Protein AF-A0A8H5SUL1-F1 (afdb_monomer_lite)

Structure (mmCIF, N/CA/C/O backbone):
data_AF-A0A8H5SUL1-F1
#
_entry.id   AF-A0A8H5SUL1-F1
#
loop_
_atom_site.group_PDB
_atom_site.id
_atom_site.type_symbol
_atom_site.label_atom_id
_atom_site.label_alt_id
_atom_site.label_comp_id
_atom_site.label_asym_id
_atom_site.label_entity_id
_atom_site.label_seq_id
_atom_site.pdbx_PDB_ins_code
_atom_site.Cartn_x
_atom_site.Cartn_y
_atom_site.Cartn_z
_atom_site.occupancy
_atom_site.B_iso_or_equiv
_atom_site.auth_seq_id
_atom_site.auth_comp_id
_atom_site.auth_asym_id
_atom_site.auth_atom_id
_atom_site.pdbx_PDB_model_num
ATOM 1 N N . MET A 1 1 ? 25.706 -16.005 -19.435 1.00 49.59 1 MET A N 1
ATOM 2 C CA . MET A 1 1 ? 24.710 -15.534 -20.418 1.00 49.59 1 MET A CA 1
ATOM 3 C C . MET A 1 1 ? 23.361 -15.615 -19.743 1.00 49.59 1 MET A C 1
ATOM 5 O O . MET A 1 1 ? 23.063 -16.666 -19.190 1.00 49.59 1 MET A O 1
ATOM 9 N N . LEU A 1 2 ? 22.614 -14.515 -19.706 1.00 69.31 2 LEU A N 1
ATOM 10 C CA . LEU A 1 2 ? 21.212 -14.561 -19.298 1.00 69.31 2 LEU A CA 1
ATOM 11 C C . LEU A 1 2 ? 20.434 -15.336 -20.363 1.00 69.31 2 LEU A C 1
ATOM 13 O O . LEU A 1 2 ? 20.682 -15.144 -21.551 1.00 69.31 2 LEU A O 1
ATOM 17 N N . ASP A 1 3 ? 19.536 -16.218 -19.941 1.00 80.50 3 ASP A N 1
ATOM 18 C CA . ASP A 1 3 ? 18.646 -16.926 -20.857 1.00 80.50 3 ASP A CA 1
ATOM 19 C C . ASP A 1 3 ? 17.633 -15.926 -21.446 1.00 80.50 3 ASP A C 1
ATOM 21 O O . ASP A 1 3 ? 16.808 -15.342 -20.734 1.00 80.50 3 ASP A O 1
ATOM 25 N N . GLU A 1 4 ? 17.718 -15.688 -22.756 1.00 81.12 4 GLU A N 1
ATOM 26 C CA . GLU A 1 4 ? 16.825 -14.774 -23.480 1.00 81.12 4 GLU A CA 1
ATOM 27 C C . GLU A 1 4 ? 15.362 -15.240 -23.447 1.00 81.12 4 GLU A C 1
ATOM 29 O O . GLU A 1 4 ? 14.453 -14.417 -23.558 1.00 81.12 4 GLU A O 1
ATOM 34 N N . ASN A 1 5 ? 15.125 -16.538 -23.228 1.00 85.50 5 ASN A N 1
ATOM 35 C CA . ASN A 1 5 ? 13.789 -17.121 -23.145 1.00 85.50 5 ASN A CA 1
ATOM 36 C C . ASN A 1 5 ? 13.257 -17.222 -21.712 1.00 85.50 5 ASN A C 1
ATOM 38 O O . ASN A 1 5 ? 12.096 -17.601 -21.520 1.00 85.50 5 ASN A O 1
ATOM 42 N N . ALA A 1 6 ? 14.063 -16.867 -20.705 1.00 87.56 6 ALA A N 1
ATOM 43 C CA . ALA A 1 6 ? 13.604 -16.857 -19.326 1.00 87.56 6 ALA A CA 1
ATOM 44 C C . ALA A 1 6 ? 12.401 -15.916 -19.178 1.00 87.56 6 ALA A C 1
ATOM 46 O O . ALA A 1 6 ? 12.390 -14.790 -19.679 1.00 87.56 6 ALA A O 1
ATOM 47 N N . ARG A 1 7 ? 11.373 -16.398 -18.474 1.00 89.94 7 ARG A N 1
ATOM 48 C CA . ARG A 1 7 ? 10.160 -15.635 -18.127 1.00 89.94 7 ARG A CA 1
ATOM 49 C C . ARG A 1 7 ? 10.084 -15.282 -16.644 1.00 89.94 7 ARG A C 1
ATOM 51 O O . ARG A 1 7 ? 9.154 -14.601 -16.229 1.00 89.94 7 ARG A O 1
ATOM 58 N N . ARG A 1 8 ? 11.030 -15.777 -15.844 1.00 89.81 8 ARG A N 1
ATOM 59 C CA . ARG A 1 8 ? 11.129 -15.522 -14.406 1.00 89.81 8 ARG A CA 1
ATOM 60 C C . ARG A 1 8 ? 12.586 -15.346 -14.004 1.00 89.81 8 ARG A C 1
ATOM 62 O O . ARG A 1 8 ? 13.451 -15.998 -14.588 1.00 89.81 8 ARG A O 1
ATOM 69 N N . VAL A 1 9 ? 12.835 -14.501 -13.009 1.00 89.81 9 VAL A N 1
ATOM 70 C CA . VAL A 1 9 ? 14.148 -14.392 -12.354 1.00 89.81 9 VAL A CA 1
ATOM 71 C C . VAL A 1 9 ? 14.240 -15.423 -11.234 1.00 89.81 9 VAL A C 1
ATOM 73 O O . VAL A 1 9 ? 13.230 -15.838 -10.658 1.00 89.81 9 VAL A O 1
ATOM 76 N N . LEU A 1 10 ? 15.464 -15.828 -10.910 1.00 87.50 10 LEU A N 1
ATOM 77 C CA . LEU A 1 10 ? 15.746 -16.484 -9.643 1.00 87.50 10 LEU A CA 1
ATOM 78 C C . LEU A 1 10 ? 15.369 -15.537 -8.492 1.00 87.50 10 LEU A C 1
ATOM 80 O O . LEU A 1 10 ? 15.773 -14.379 -8.475 1.00 87.50 10 LEU A O 1
ATOM 84 N N . LEU A 1 11 ? 14.580 -16.020 -7.534 1.00 89.38 11 LEU A N 1
ATOM 85 C CA . LEU A 1 11 ? 14.207 -15.234 -6.361 1.00 89.38 11 LEU A CA 1
ATOM 86 C C . LEU A 1 11 ? 15.358 -15.254 -5.348 1.00 89.38 11 LEU A C 1
ATOM 88 O O . LEU A 1 11 ? 15.405 -16.113 -4.470 1.00 89.38 11 LEU A O 1
ATOM 92 N N . ASP A 1 12 ? 16.277 -14.303 -5.466 1.00 90.19 12 ASP A N 1
ATOM 93 C CA . ASP A 1 12 ? 17.347 -14.045 -4.506 1.00 90.19 12 ASP A CA 1
ATOM 94 C C . ASP A 1 12 ? 17.323 -12.584 -4.025 1.00 90.19 12 ASP A C 1
ATOM 96 O O . ASP A 1 12 ? 16.726 -11.710 -4.646 1.00 90.19 12 ASP A O 1
ATOM 100 N N . GLY A 1 13 ? 17.897 -12.306 -2.851 1.00 93.81 13 GLY A N 1
ATOM 101 C CA . GLY A 1 13 ? 17.982 -10.944 -2.309 1.00 93.81 13 GLY A CA 1
ATOM 102 C C . GLY A 1 13 ? 16.627 -10.232 -2.151 1.00 93.81 13 GLY A C 1
ATOM 103 O O . GLY A 1 13 ? 15.759 -10.678 -1.399 1.00 93.81 13 GLY A O 1
ATOM 104 N N . LEU A 1 14 ? 16.465 -9.088 -2.827 1.00 94.44 14 LEU A N 1
ATOM 105 C CA . LEU A 1 14 ? 15.293 -8.214 -2.699 1.00 94.44 14 LEU A CA 1
ATOM 106 C C . LEU A 1 14 ? 13.994 -8.837 -3.269 1.00 94.44 14 LEU A C 1
ATOM 108 O O . LEU A 1 14 ? 12.998 -8.811 -2.548 1.00 94.44 14 LEU A O 1
ATOM 112 N N . PRO A 1 15 ? 13.956 -9.439 -4.477 1.00 94.25 15 PRO A N 1
ATOM 113 C CA . PRO A 1 15 ? 12.783 -10.167 -4.979 1.00 94.25 15 PRO A CA 1
ATOM 114 C C . PRO A 1 15 ? 12.260 -11.246 -4.020 1.00 94.25 15 PRO A C 1
ATOM 116 O O . PRO A 1 15 ? 11.048 -11.396 -3.827 1.00 94.25 15 PRO A O 1
ATOM 119 N N . LEU A 1 16 ? 13.175 -11.973 -3.369 1.00 94.94 16 LEU A N 1
ATOM 120 C CA . LEU A 1 16 ? 12.821 -12.956 -2.347 1.00 94.94 16 LEU A CA 1
ATOM 121 C C . LEU A 1 16 ? 12.229 -12.279 -1.103 1.00 94.94 16 LEU A C 1
ATOM 123 O O . LEU A 1 16 ? 11.200 -12.724 -0.594 1.00 94.94 16 LEU A O 1
ATOM 127 N N . ALA A 1 17 ? 12.840 -11.182 -0.644 1.00 96.38 17 ALA A N 1
ATOM 128 C CA . ALA A 1 17 ? 12.336 -10.404 0.484 1.00 96.38 17 ALA A CA 1
ATOM 129 C C . ALA A 1 17 ? 10.930 -9.841 0.217 1.00 96.38 17 ALA A C 1
ATOM 131 O O . ALA A 1 17 ? 10.071 -9.965 1.086 1.00 96.38 17 ALA A O 1
ATOM 132 N N . ILE A 1 18 ? 10.665 -9.306 -0.984 1.00 96.50 18 ILE A N 1
ATOM 133 C CA . ILE A 1 18 ? 9.324 -8.873 -1.413 1.00 96.50 18 ILE A CA 1
ATOM 134 C C . ILE A 1 18 ? 8.342 -10.031 -1.269 1.00 96.50 18 ILE A C 1
ATOM 136 O O . ILE A 1 18 ? 7.335 -9.903 -0.581 1.00 96.50 18 ILE A O 1
ATOM 140 N N . THR A 1 19 ? 8.665 -11.188 -1.846 1.00 95.94 19 THR A N 1
ATOM 141 C CA . THR A 1 19 ? 7.767 -12.347 -1.836 1.00 95.94 19 THR A CA 1
ATOM 142 C C . THR A 1 19 ? 7.423 -12.803 -0.415 1.00 95.94 19 THR A C 1
ATOM 144 O O . THR A 1 19 ? 6.251 -13.009 -0.100 1.00 95.94 19 THR A O 1
ATOM 147 N N . ILE A 1 20 ? 8.425 -12.932 0.459 1.00 97.06 20 ILE A N 1
ATOM 148 C CA . ILE A 1 20 ? 8.236 -13.415 1.832 1.00 97.06 20 ILE A CA 1
ATOM 149 C C . ILE A 1 20 ? 7.500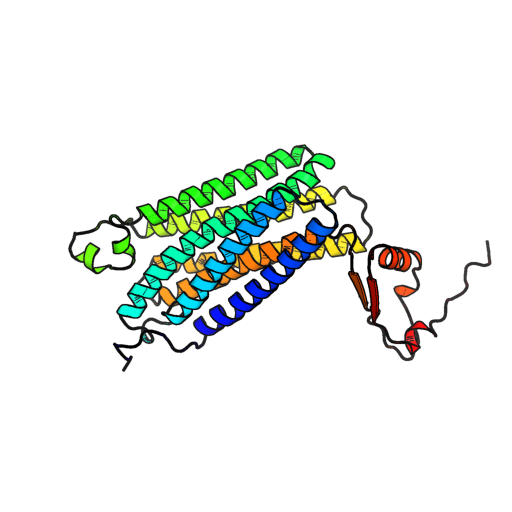 -12.376 2.684 1.00 97.06 20 ILE A C 1
ATOM 151 O O . ILE A 1 20 ? 6.488 -12.698 3.303 1.00 97.06 20 ILE A O 1
ATOM 155 N N . ILE A 1 21 ? 7.991 -11.135 2.717 1.00 96.12 21 ILE A N 1
ATOM 156 C CA . ILE A 1 21 ? 7.471 -10.095 3.614 1.00 96.12 21 ILE A CA 1
ATOM 157 C C . ILE A 1 21 ? 6.032 -9.737 3.237 1.00 96.12 21 ILE A C 1
ATOM 159 O O . ILE A 1 21 ? 5.171 -9.698 4.115 1.00 96.12 21 ILE A O 1
ATOM 163 N N . VAL A 1 22 ? 5.744 -9.546 1.945 1.00 96.56 22 VAL A N 1
ATOM 164 C CA . VAL A 1 22 ? 4.385 -9.233 1.472 1.00 96.56 22 VAL A CA 1
ATOM 165 C C . VAL A 1 22 ? 3.417 -10.365 1.813 1.00 96.56 22 VAL A C 1
ATOM 167 O O . VAL A 1 22 ? 2.331 -10.102 2.320 1.00 96.56 22 VAL A O 1
ATOM 170 N N . SER A 1 23 ? 3.822 -11.627 1.632 1.00 96.00 23 SER A N 1
ATOM 171 C CA . SER A 1 23 ? 2.972 -12.776 1.977 1.00 96.00 23 SER A CA 1
ATOM 172 C C . SER A 1 23 ? 2.669 -12.858 3.478 1.00 96.00 23 SER A C 1
ATOM 174 O O . SER A 1 23 ? 1.549 -13.196 3.859 1.00 96.00 23 SER A O 1
ATOM 176 N N . ILE A 1 24 ? 3.640 -12.527 4.338 1.00 95.69 24 ILE A N 1
ATOM 177 C CA . ILE A 1 24 ? 3.446 -12.499 5.796 1.00 95.69 24 ILE A CA 1
ATOM 178 C C . ILE A 1 24 ? 2.438 -11.413 6.184 1.00 95.69 24 ILE A C 1
ATOM 180 O O . ILE A 1 24 ? 1.474 -11.707 6.890 1.00 95.69 24 ILE A O 1
ATOM 184 N N . PHE A 1 25 ? 2.626 -10.176 5.713 1.00 93.94 25 PHE A N 1
ATOM 185 C CA . PHE A 1 25 ? 1.711 -9.074 6.030 1.00 93.94 25 PHE A CA 1
ATOM 186 C C . PHE A 1 25 ? 0.309 -9.303 5.465 1.00 93.94 25 PHE A C 1
ATOM 188 O O . PHE A 1 25 ? -0.670 -9.028 6.157 1.00 93.94 25 PHE A O 1
ATOM 195 N N . LEU A 1 26 ? 0.200 -9.887 4.269 1.00 95.50 26 LEU A N 1
ATOM 196 C CA . LEU A 1 26 ? -1.081 -10.300 3.708 1.00 95.50 26 LEU A CA 1
ATOM 197 C C . LEU A 1 26 ? -1.783 -11.332 4.599 1.00 95.50 26 LEU A C 1
ATOM 199 O O . LEU A 1 26 ? -2.965 -11.181 4.900 1.00 95.50 26 LEU A O 1
ATOM 203 N N . GLY A 1 27 ? -1.059 -12.359 5.053 1.00 93.88 27 GLY A N 1
ATOM 204 C CA . GLY A 1 27 ? -1.603 -13.372 5.956 1.00 93.88 27 GLY A CA 1
ATOM 205 C C . GLY A 1 27 ? -2.111 -12.767 7.266 1.00 93.88 27 GLY A C 1
ATOM 206 O O . GLY A 1 27 ? -3.234 -13.050 7.679 1.00 93.88 27 GLY A O 1
ATOM 207 N N . LEU A 1 28 ? -1.321 -11.882 7.883 1.00 90.25 28 LEU A N 1
ATOM 208 C CA . LEU A 1 28 ? -1.716 -11.171 9.102 1.00 90.25 28 LEU A CA 1
ATOM 209 C C . LEU A 1 28 ? -2.954 -10.293 8.882 1.00 90.25 28 LEU A C 1
ATOM 211 O O . LEU A 1 28 ? -3.871 -10.331 9.700 1.00 90.25 28 LEU A O 1
ATOM 215 N N . ALA A 1 29 ? -3.012 -9.554 7.772 1.00 91.56 29 ALA A N 1
ATOM 216 C CA . ALA A 1 29 ? -4.145 -8.703 7.422 1.00 91.56 29 ALA A CA 1
ATOM 217 C C . ALA A 1 29 ? -5.436 -9.513 7.209 1.00 91.56 29 ALA A C 1
ATOM 219 O O . ALA A 1 29 ? -6.486 -9.144 7.731 1.00 91.56 29 ALA A O 1
ATOM 220 N N . ILE A 1 30 ? -5.366 -10.643 6.494 1.00 92.81 30 ILE A N 1
ATOM 221 C CA . ILE A 1 30 ? -6.524 -11.524 6.274 1.00 92.81 30 ILE A CA 1
ATOM 222 C C . ILE A 1 30 ? -7.018 -12.107 7.598 1.00 92.81 30 ILE A C 1
ATOM 224 O O . ILE A 1 30 ? -8.224 -12.118 7.839 1.00 92.81 30 ILE A O 1
ATOM 228 N N . ILE A 1 31 ? -6.111 -12.579 8.460 1.00 89.50 31 ILE A N 1
ATOM 229 C CA . ILE A 1 31 ? -6.476 -13.119 9.776 1.00 89.50 31 ILE A CA 1
ATOM 230 C C . ILE A 1 31 ? -7.173 -12.043 10.613 1.00 89.50 31 ILE A C 1
ATOM 232 O O . ILE A 1 31 ? -8.250 -12.302 11.147 1.00 89.50 31 ILE A O 1
ATOM 236 N N . ALA A 1 32 ? -6.597 -10.841 10.686 1.00 86.56 32 ALA A N 1
ATOM 237 C CA . ALA A 1 32 ? -7.133 -9.734 11.471 1.00 86.56 32 ALA A CA 1
ATOM 238 C C . ALA A 1 32 ? -8.552 -9.346 11.010 1.00 86.56 32 ALA A C 1
ATOM 240 O O . ALA A 1 32 ? -9.500 -9.396 11.797 1.00 86.56 32 ALA A O 1
ATOM 241 N N . VAL A 1 33 ? -8.735 -9.141 9.701 1.00 90.62 33 VAL A N 1
ATOM 242 C CA . VAL A 1 33 ? -10.039 -8.795 9.114 1.00 90.62 33 VAL A CA 1
ATOM 243 C C . VAL A 1 33 ? -11.044 -9.934 9.253 1.00 90.62 33 VAL A C 1
ATOM 245 O O . VAL A 1 33 ? -12.212 -9.688 9.533 1.00 90.62 33 VAL A O 1
ATOM 248 N N . THR A 1 34 ? -10.620 -11.191 9.116 1.00 88.94 34 THR A N 1
ATOM 249 C CA . THR A 1 34 ? -11.521 -12.337 9.314 1.00 88.94 34 THR A CA 1
ATOM 250 C C . THR A 1 34 ? -12.037 -12.374 10.749 1.00 88.94 34 THR A C 1
ATOM 252 O O . THR A 1 34 ? -13.245 -12.472 10.958 1.00 88.94 34 THR A O 1
ATOM 255 N N . ILE A 1 35 ? -11.145 -12.229 11.736 1.00 85.31 35 ILE A N 1
ATOM 256 C CA . ILE A 1 35 ? -11.524 -12.155 13.152 1.00 85.31 35 ILE A CA 1
ATOM 257 C C . ILE A 1 35 ? -12.511 -11.003 13.357 1.00 85.31 35 ILE A C 1
ATOM 259 O O . ILE A 1 35 ? -13.609 -11.230 13.869 1.00 85.31 35 ILE A O 1
ATOM 263 N N . ARG A 1 36 ? -12.180 -9.800 12.873 1.00 84.50 36 ARG A N 1
ATOM 264 C CA . ARG A 1 36 ? -13.047 -8.619 12.958 1.00 84.50 36 ARG A CA 1
ATOM 265 C C . ARG A 1 36 ? -14.449 -8.892 12.418 1.00 84.50 36 ARG A C 1
ATOM 267 O O . ARG A 1 36 ? -15.432 -8.639 13.110 1.00 84.50 36 ARG A O 1
ATOM 274 N N . LEU A 1 37 ? -14.553 -9.423 11.200 1.00 87.19 37 LEU A N 1
ATOM 275 C CA . LEU A 1 37 ? -15.838 -9.668 10.548 1.00 87.19 37 LEU A CA 1
ATOM 276 C C . LEU A 1 37 ? -16.652 -10.726 11.299 1.00 87.19 37 LEU A C 1
ATOM 278 O O . LEU A 1 37 ? -17.855 -10.548 11.469 1.00 87.19 37 LEU A O 1
ATOM 282 N N . THR A 1 38 ? -16.016 -11.794 11.793 1.00 85.12 38 THR A N 1
ATOM 283 C CA . THR A 1 38 ? -16.719 -12.832 12.566 1.00 85.12 38 THR A CA 1
ATOM 284 C C . THR A 1 38 ? -17.297 -12.300 13.877 1.00 85.12 38 THR A C 1
ATOM 286 O O . THR A 1 38 ? -18.461 -12.571 14.169 1.00 85.12 38 THR A O 1
ATOM 289 N N . VAL A 1 39 ? -16.543 -11.481 14.620 1.00 83.12 39 VAL A N 1
ATOM 290 C CA . VAL A 1 39 ? -17.021 -10.833 15.854 1.00 83.12 39 VAL A CA 1
ATOM 291 C C . VAL A 1 39 ? -18.161 -9.861 15.542 1.00 83.12 39 VAL A C 1
ATOM 293 O O . VAL A 1 39 ? -19.227 -9.933 16.145 1.00 83.12 39 VAL A O 1
ATOM 296 N N . ARG A 1 40 ? -17.999 -9.008 14.522 1.00 82.56 40 ARG A N 1
ATOM 297 C CA . ARG A 1 40 ? -19.010 -8.018 14.106 1.00 82.56 40 ARG A CA 1
ATOM 298 C C . ARG A 1 40 ? -20.321 -8.653 13.649 1.00 82.56 40 ARG A C 1
ATOM 300 O O . ARG A 1 40 ? -21.392 -8.119 13.938 1.00 82.56 40 ARG A O 1
ATOM 307 N N . LEU A 1 41 ? -20.237 -9.780 12.941 1.00 84.00 41 LEU A N 1
ATOM 308 C CA . LEU A 1 41 ? -21.398 -10.562 12.521 1.00 84.00 41 LEU A CA 1
ATOM 309 C C . LEU A 1 41 ? -22.075 -11.251 13.707 1.00 84.00 41 LEU A C 1
ATOM 311 O O . LEU A 1 41 ? -23.300 -11.231 13.782 1.00 84.00 41 LEU A O 1
ATOM 315 N N . SER A 1 42 ? -21.295 -11.809 14.639 1.00 82.75 42 SER A N 1
ATOM 316 C CA . SER A 1 42 ? -21.820 -12.420 15.867 1.00 82.75 42 SER A CA 1
ATOM 317 C C . SER A 1 42 ? -22.552 -11.398 16.743 1.00 82.75 42 SER A C 1
ATOM 319 O O . SER A 1 42 ? -23.631 -11.684 17.255 1.00 82.75 42 SER A O 1
ATOM 321 N N . ASP A 1 43 ? -22.006 -10.188 16.858 1.00 80.44 43 ASP A N 1
ATOM 322 C CA . ASP A 1 43 ? -22.585 -9.102 17.654 1.00 80.44 43 ASP A CA 1
ATOM 323 C C . ASP A 1 43 ? -23.723 -8.355 16.935 1.00 80.44 43 ASP A C 1
ATOM 325 O O . ASP A 1 43 ? -24.370 -7.490 17.525 1.00 80.44 43 ASP A O 1
ATOM 329 N N . GLY A 1 44 ? -23.957 -8.626 15.645 1.00 79.50 44 GLY A N 1
ATOM 330 C CA . GLY A 1 44 ? -24.942 -7.904 14.834 1.00 79.50 44 GLY A CA 1
ATOM 331 C C . GLY A 1 44 ? -24.624 -6.413 14.643 1.00 79.50 44 GLY A C 1
ATOM 332 O O . GLY A 1 44 ? -25.520 -5.626 14.343 1.00 79.50 44 GLY A O 1
ATOM 333 N N . THR A 1 45 ? -23.362 -6.002 14.809 1.00 80.12 45 THR A N 1
ATOM 334 C CA . THR A 1 45 ? -22.919 -4.592 14.755 1.00 80.12 45 THR A CA 1
ATOM 335 C C . THR A 1 45 ? -22.229 -4.220 13.440 1.00 80.12 45 THR A C 1
ATOM 337 O O . THR A 1 45 ? -21.420 -3.289 13.401 1.00 80.12 45 THR A O 1
ATOM 340 N N . PHE A 1 46 ? -22.542 -4.949 12.366 1.00 82.62 46 PHE A N 1
ATOM 341 C CA . PHE A 1 46 ? -21.939 -4.768 11.047 1.00 82.62 46 PHE A CA 1
ATOM 342 C C . PHE A 1 46 ? -22.229 -3.371 10.482 1.00 82.62 46 PHE A C 1
ATOM 344 O O . PHE A 1 46 ? -23.387 -2.970 10.343 1.00 82.62 46 PHE A O 1
ATOM 351 N N . GLY A 1 47 ? -21.175 -2.621 10.163 1.00 83.38 47 GLY A N 1
ATOM 352 C CA . GLY A 1 47 ? -21.260 -1.223 9.751 1.00 83.38 47 GLY A CA 1
ATOM 353 C C . GLY A 1 47 ? -20.728 -0.941 8.346 1.00 83.38 47 GLY A C 1
ATOM 354 O O . GLY A 1 47 ? -20.209 -1.805 7.642 1.00 83.38 47 GLY A O 1
ATOM 355 N N . ALA A 1 48 ? -20.821 0.326 7.933 1.00 84.56 48 ALA A N 1
ATOM 356 C CA . ALA A 1 48 ? -20.216 0.797 6.683 1.00 84.56 48 ALA A CA 1
ATOM 357 C C . ALA A 1 48 ? -18.673 0.703 6.694 1.00 84.56 48 ALA A C 1
ATOM 359 O O . ALA A 1 48 ? -18.060 0.538 5.642 1.00 84.56 48 ALA A O 1
ATOM 360 N N . ASP A 1 49 ? -18.043 0.780 7.870 1.00 86.81 49 ASP A N 1
ATOM 361 C CA . ASP A 1 49 ? -16.596 0.600 8.034 1.00 86.81 49 ASP A CA 1
ATOM 362 C C . ASP A 1 49 ? -16.137 -0.827 7.702 1.00 86.81 49 ASP A C 1
ATOM 364 O O . ASP A 1 49 ? -15.060 -0.991 7.125 1.00 86.81 49 ASP A O 1
ATOM 368 N N . ASP A 1 50 ? -16.978 -1.827 7.995 1.00 89.62 50 ASP A N 1
ATOM 369 C CA . ASP A 1 50 ? -16.713 -3.242 7.722 1.00 89.62 50 ASP A CA 1
ATOM 370 C C . ASP A 1 50 ? -16.788 -3.556 6.215 1.00 89.62 50 ASP A C 1
ATOM 372 O O . ASP A 1 50 ? -15.975 -4.313 5.685 1.00 89.62 50 ASP A O 1
ATOM 376 N N . TRP A 1 51 ? -17.699 -2.905 5.479 1.00 92.00 51 TRP A N 1
ATOM 377 C CA . TRP A 1 51 ? -17.728 -2.985 4.011 1.00 92.00 51 TRP A CA 1
ATOM 378 C C . TRP A 1 51 ? -16.492 -2.348 3.369 1.00 92.00 51 TRP A C 1
ATOM 380 O O . TRP A 1 51 ? -15.927 -2.907 2.427 1.00 92.00 51 TRP A O 1
ATOM 390 N N . LEU A 1 52 ? -16.065 -1.188 3.876 1.00 93.31 52 LEU A N 1
ATOM 391 C CA . LEU A 1 52 ? -14.893 -0.479 3.361 1.00 93.31 52 LEU A CA 1
ATOM 392 C C . LEU A 1 52 ? -13.598 -1.249 3.621 1.00 93.31 52 LEU A C 1
ATOM 394 O O . LEU A 1 52 ? -12.772 -1.346 2.715 1.00 93.31 52 LEU A O 1
ATOM 398 N N . ILE A 1 53 ? -13.429 -1.824 4.819 1.00 92.25 53 ILE A N 1
ATOM 399 C CA . ILE A 1 53 ? -12.242 -2.636 5.111 1.00 92.25 53 ILE A CA 1
ATOM 400 C C . ILE A 1 53 ? -12.245 -3.915 4.277 1.00 92.25 53 ILE A C 1
ATOM 402 O O . ILE A 1 53 ? -11.217 -4.232 3.699 1.00 92.25 53 ILE A O 1
ATOM 406 N N . LEU A 1 54 ? -13.391 -4.586 4.097 1.00 94.50 54 LEU A N 1
ATOM 407 C CA . LEU A 1 54 ? -13.487 -5.775 3.247 1.00 94.50 54 LEU A CA 1
ATOM 408 C C . LEU A 1 54 ? -13.102 -5.469 1.790 1.00 94.50 54 LEU A C 1
ATOM 410 O O . LEU A 1 54 ? -12.306 -6.196 1.193 1.00 94.50 54 LEU A O 1
ATOM 414 N N . ALA A 1 55 ? -13.629 -4.378 1.224 1.00 96.12 55 ALA A N 1
ATOM 415 C CA . ALA A 1 55 ? -13.270 -3.931 -0.121 1.00 96.12 55 ALA A CA 1
ATOM 416 C C . ALA A 1 55 ? -11.779 -3.562 -0.217 1.00 96.12 55 ALA A C 1
ATOM 418 O O . ALA A 1 55 ? -11.098 -3.944 -1.172 1.00 96.12 55 ALA A O 1
ATOM 419 N N . GLY A 1 56 ? -11.253 -2.867 0.795 1.00 96.25 56 GLY A N 1
ATOM 420 C CA . GLY A 1 56 ? -9.836 -2.536 0.910 1.00 96.25 56 GLY A CA 1
ATOM 421 C C . GLY A 1 56 ? -8.943 -3.775 0.946 1.00 96.25 56 GLY A C 1
ATOM 422 O O . GLY A 1 56 ? -8.004 -3.876 0.162 1.00 96.25 56 GLY A O 1
ATOM 423 N N . THR A 1 57 ? -9.275 -4.765 1.776 1.00 95.69 57 THR A N 1
ATOM 424 C CA . THR A 1 57 ? -8.538 -6.030 1.895 1.00 95.69 57 THR A CA 1
ATOM 425 C C . THR A 1 57 ? -8.602 -6.855 0.615 1.00 95.69 57 THR A C 1
ATOM 427 O O . THR A 1 57 ? -7.585 -7.411 0.211 1.00 95.69 57 THR A O 1
ATOM 430 N N . LEU A 1 58 ? -9.745 -6.897 -0.078 1.00 97.00 58 LEU A N 1
ATOM 431 C CA . LEU A 1 58 ? -9.844 -7.557 -1.385 1.00 97.00 58 LEU A CA 1
ATOM 432 C C . LEU A 1 58 ? -8.906 -6.912 -2.414 1.00 97.00 58 LEU A C 1
ATOM 434 O O . LEU A 1 58 ? -8.219 -7.605 -3.165 1.00 97.00 58 LEU A O 1
ATOM 438 N N . THR A 1 59 ? -8.841 -5.582 -2.410 1.00 97.44 59 THR A N 1
ATOM 439 C CA . THR A 1 59 ? -7.939 -4.828 -3.286 1.00 97.44 59 THR A CA 1
ATOM 440 C C . THR A 1 59 ? -6.474 -5.047 -2.886 1.00 97.44 59 THR A C 1
ATOM 442 O O . THR A 1 59 ? -5.623 -5.211 -3.755 1.00 97.44 59 THR A O 1
ATOM 445 N N . TYR A 1 60 ? -6.177 -5.154 -1.587 1.00 97.50 60 TYR A N 1
ATOM 446 C CA . TYR A 1 60 ? -4.842 -5.471 -1.071 1.00 97.50 60 TYR A CA 1
ATOM 447 C C . TYR A 1 60 ? -4.379 -6.902 -1.396 1.00 97.50 60 TYR A C 1
ATOM 449 O O . TYR A 1 60 ? -3.192 -7.123 -1.635 1.00 97.50 60 TYR A O 1
ATOM 457 N N . ILE A 1 61 ? -5.294 -7.876 -1.474 1.00 97.94 61 ILE A N 1
ATOM 458 C CA . ILE A 1 61 ? -4.985 -9.224 -1.981 1.00 97.94 61 ILE A CA 1
ATOM 459 C C . ILE A 1 61 ? -4.506 -9.135 -3.436 1.00 97.94 61 ILE A C 1
ATOM 461 O O . ILE A 1 61 ? -3.487 -9.733 -3.785 1.00 97.94 61 ILE A O 1
ATOM 465 N N . ALA A 1 62 ? -5.212 -8.371 -4.276 1.00 98.06 62 ALA A N 1
ATOM 466 C CA . ALA A 1 62 ? -4.808 -8.154 -5.664 1.00 98.06 62 ALA A CA 1
ATOM 467 C C . ALA A 1 62 ? -3.460 -7.416 -5.758 1.00 98.06 62 ALA A C 1
ATOM 469 O O . ALA A 1 62 ? -2.596 -7.822 -6.534 1.00 98.06 62 ALA A O 1
ATOM 470 N N . ASP A 1 63 ? -3.259 -6.387 -4.931 1.00 98.00 63 ASP A N 1
ATOM 471 C CA . ASP A 1 63 ? -2.002 -5.640 -4.826 1.00 98.00 63 ASP A CA 1
ATOM 472 C C . ASP A 1 63 ? -0.818 -6.553 -4.470 1.00 98.00 63 ASP A C 1
ATOM 474 O O . ASP A 1 63 ? 0.181 -6.612 -5.187 1.00 98.00 63 ASP A O 1
ATOM 478 N N . SER A 1 64 ? -0.977 -7.362 -3.423 1.00 97.75 64 SER A N 1
ATOM 479 C CA . SER A 1 64 ? 0.039 -8.306 -2.954 1.00 97.75 64 SER A CA 1
ATOM 480 C C . SER A 1 64 ? 0.359 -9.374 -4.004 1.00 97.75 64 SER A C 1
ATOM 482 O O . SER A 1 64 ? 1.524 -9.712 -4.216 1.00 97.75 64 SER A O 1
ATOM 484 N N . ALA A 1 65 ? -0.653 -9.885 -4.712 1.00 98.06 65 ALA A N 1
ATOM 485 C CA . ALA A 1 65 ? -0.453 -10.840 -5.800 1.00 98.06 65 ALA A CA 1
ATOM 486 C C . ALA A 1 65 ? 0.344 -10.226 -6.964 1.00 98.06 65 ALA A C 1
ATOM 488 O O . ALA A 1 65 ? 1.251 -10.870 -7.500 1.00 98.06 65 ALA A O 1
ATOM 489 N N . LEU A 1 66 ? 0.050 -8.972 -7.327 1.00 98.19 66 LEU A N 1
ATOM 490 C CA . LEU A 1 66 ? 0.797 -8.227 -8.341 1.00 98.19 66 LEU A CA 1
ATOM 491 C C . LEU A 1 66 ? 2.236 -7.944 -7.898 1.00 98.19 66 LEU A C 1
ATOM 493 O O . LEU A 1 66 ? 3.141 -8.070 -8.718 1.00 98.19 66 LEU A O 1
ATOM 497 N N . ALA A 1 67 ? 2.469 -7.629 -6.622 1.00 97.81 67 ALA A N 1
ATOM 498 C CA . ALA A 1 67 ? 3.809 -7.429 -6.072 1.00 97.81 67 ALA A CA 1
ATOM 499 C C . ALA A 1 67 ? 4.655 -8.714 -6.134 1.00 97.81 67 ALA A C 1
ATOM 501 O O . ALA A 1 67 ? 5.800 -8.683 -6.592 1.00 97.81 67 ALA A O 1
ATOM 502 N N . VAL A 1 68 ? 4.082 -9.858 -5.741 1.00 97.69 68 VAL A N 1
ATOM 503 C CA . VAL A 1 68 ? 4.754 -11.170 -5.799 1.00 97.69 68 VAL A CA 1
ATOM 504 C C . VAL A 1 68 ? 5.033 -11.586 -7.246 1.00 97.69 68 VAL A C 1
ATOM 506 O O . VAL A 1 68 ? 6.143 -12.015 -7.569 1.00 97.69 68 VAL A O 1
ATOM 509 N N . TYR A 1 69 ? 4.060 -11.426 -8.147 1.00 97.38 69 TYR A N 1
ATOM 510 C CA . TYR A 1 69 ? 4.283 -11.689 -9.569 1.00 97.38 69 TYR A CA 1
ATOM 511 C C . TYR A 1 69 ? 5.339 -10.742 -10.151 1.00 97.38 69 TYR A C 1
ATOM 513 O O . TYR A 1 69 ? 6.253 -11.198 -10.834 1.00 97.38 69 TYR A O 1
ATOM 521 N N . GLY A 1 70 ? 5.270 -9.455 -9.809 1.00 96.38 70 GLY A N 1
ATOM 522 C CA . GLY A 1 70 ? 6.242 -8.424 -10.160 1.00 96.38 70 GLY A CA 1
ATOM 523 C C . GLY A 1 70 ? 7.668 -8.811 -9.780 1.00 96.38 70 GLY A C 1
ATOM 524 O O . GLY A 1 70 ? 8.569 -8.741 -10.617 1.00 96.38 70 GLY A O 1
ATOM 525 N N . ALA A 1 71 ? 7.867 -9.295 -8.552 1.00 96.31 71 ALA A N 1
ATOM 526 C CA . ALA A 1 71 ? 9.157 -9.804 -8.093 1.00 96.31 71 ALA A CA 1
ATOM 527 C C . ALA A 1 71 ? 9.647 -10.985 -8.949 1.00 96.31 71 ALA A C 1
ATOM 529 O O . ALA A 1 71 ? 10.820 -11.048 -9.312 1.00 96.31 71 ALA A O 1
ATOM 530 N N . SER A 1 72 ? 8.741 -11.884 -9.353 1.00 94.50 72 SER A N 1
ATOM 531 C CA . SER A 1 72 ? 9.089 -13.018 -10.218 1.00 94.50 72 SER A CA 1
ATOM 532 C C . SER A 1 72 ? 9.489 -12.612 -11.643 1.00 94.50 72 SER A C 1
ATOM 534 O O . SER A 1 72 ? 10.276 -13.321 -12.267 1.00 94.50 72 SER A O 1
ATOM 536 N N . VAL A 1 73 ? 8.999 -11.474 -12.151 1.00 94.50 73 VAL A N 1
ATOM 537 C CA . VAL A 1 73 ? 9.315 -10.952 -13.497 1.00 94.50 73 VAL A CA 1
ATOM 538 C C . VAL A 1 73 ? 10.412 -9.878 -13.499 1.00 94.50 73 VAL A C 1
ATOM 540 O O . VAL A 1 73 ? 10.682 -9.287 -14.540 1.00 94.50 73 VAL A O 1
ATOM 543 N N . GLY A 1 74 ? 11.088 -9.654 -12.366 1.00 90.88 74 GLY A N 1
ATOM 544 C CA . GLY A 1 74 ? 12.306 -8.838 -12.285 1.00 90.88 74 GLY A CA 1
ATOM 545 C C . GLY A 1 74 ? 12.183 -7.503 -11.549 1.00 90.88 74 GLY A C 1
ATOM 546 O O . GLY A 1 74 ? 13.140 -6.727 -11.552 1.00 90.88 74 GLY A O 1
ATOM 547 N N . ILE A 1 75 ? 11.055 -7.217 -10.889 1.00 94.81 75 ILE A N 1
ATOM 548 C CA . ILE A 1 75 ? 10.983 -6.102 -9.933 1.00 94.81 75 ILE A CA 1
ATOM 549 C C . ILE A 1 75 ? 11.876 -6.420 -8.726 1.00 94.81 75 ILE A C 1
ATOM 551 O O . ILE A 1 75 ? 11.768 -7.480 -8.117 1.00 94.81 75 ILE A O 1
ATOM 555 N N . GLY A 1 76 ? 12.760 -5.489 -8.365 1.00 93.44 76 GLY A N 1
ATOM 556 C CA . GLY A 1 76 ? 13.756 -5.686 -7.310 1.00 93.44 76 GLY A CA 1
ATOM 557 C C . GLY A 1 76 ? 15.049 -6.365 -7.776 1.00 93.44 76 GLY A C 1
ATOM 558 O O . GLY A 1 76 ? 15.993 -6.437 -6.995 1.00 93.44 76 GLY A O 1
ATOM 559 N N . SER A 1 77 ? 15.138 -6.820 -9.029 1.00 93.31 77 SER A N 1
ATOM 560 C CA . SER A 1 77 ? 16.371 -7.364 -9.614 1.00 93.31 77 SER A CA 1
ATOM 561 C C . SER A 1 77 ? 17.220 -6.258 -10.253 1.00 93.31 77 SER A C 1
ATOM 563 O O . SER A 1 77 ? 16.701 -5.226 -10.685 1.00 93.31 77 SER A O 1
ATOM 565 N N . LYS A 1 78 ? 18.541 -6.464 -10.320 1.00 91.94 78 LYS A N 1
ATOM 566 C CA . LYS A 1 78 ? 19.465 -5.546 -11.009 1.00 91.94 78 LYS A CA 1
ATOM 567 C C . LYS A 1 78 ? 19.376 -5.733 -12.521 1.00 91.94 78 LYS A C 1
ATOM 569 O O . LYS A 1 78 ? 19.032 -6.816 -12.990 1.00 91.94 78 LYS A O 1
ATOM 574 N N . ASP A 1 79 ? 19.753 -4.717 -13.296 1.00 88.56 79 ASP A N 1
ATOM 575 C CA . ASP A 1 79 ? 19.607 -4.766 -14.760 1.00 88.56 79 ASP A CA 1
ATOM 576 C C . ASP A 1 79 ? 20.396 -5.912 -15.400 1.00 88.56 79 ASP A C 1
ATOM 578 O O . ASP A 1 79 ? 19.898 -6.573 -16.312 1.00 88.56 79 ASP A O 1
ATOM 582 N N . LYS A 1 80 ? 21.570 -6.226 -14.838 1.00 87.44 80 LYS A N 1
ATOM 583 C CA . LYS A 1 80 ? 22.424 -7.354 -15.243 1.00 87.44 80 LYS A CA 1
ATOM 584 C C . LYS A 1 80 ? 21.781 -8.740 -15.098 1.00 87.44 80 LYS A C 1
ATOM 586 O O . LYS A 1 80 ? 22.301 -9.687 -15.676 1.00 87.44 80 LYS A O 1
ATOM 591 N N . ASP A 1 81 ? 20.707 -8.857 -14.317 1.00 87.56 81 ASP A N 1
ATOM 592 C CA . ASP A 1 81 ? 20.030 -10.120 -14.008 1.00 87.56 81 ASP A CA 1
ATOM 593 C C . ASP A 1 81 ? 18.701 -10.250 -14.786 1.00 87.56 81 ASP A C 1
ATOM 595 O O . ASP A 1 81 ? 17.937 -11.192 -14.586 1.00 87.56 81 ASP A O 1
ATOM 599 N N . THR A 1 82 ? 18.412 -9.306 -15.692 1.00 88.69 82 THR A N 1
ATOM 600 C CA . THR A 1 82 ? 17.146 -9.226 -16.436 1.00 88.69 82 THR A CA 1
ATOM 601 C C . THR A 1 82 ? 17.360 -9.187 -17.948 1.00 88.69 82 THR A C 1
ATOM 603 O O . THR A 1 82 ? 18.317 -8.590 -18.434 1.00 88.69 82 THR A O 1
ATOM 606 N N . ASN A 1 83 ? 16.444 -9.796 -18.707 1.00 91.19 83 ASN A N 1
ATOM 607 C CA . ASN A 1 83 ? 16.400 -9.698 -20.170 1.00 91.19 83 ASN A CA 1
ATOM 608 C C . ASN A 1 83 ? 15.396 -8.603 -20.624 1.00 91.19 83 ASN A C 1
ATOM 610 O O . ASN A 1 83 ? 14.622 -8.101 -19.798 1.00 91.19 83 ASN A O 1
ATOM 614 N N . PRO A 1 84 ? 15.374 -8.209 -21.915 1.00 89.75 84 PRO A N 1
ATOM 615 C CA . PRO A 1 84 ? 14.485 -7.151 -22.403 1.00 89.75 84 PRO A CA 1
ATOM 616 C C . PRO A 1 84 ? 12.998 -7.432 -22.168 1.00 89.75 84 PRO A C 1
ATOM 618 O O . PRO A 1 84 ? 12.241 -6.518 -21.852 1.00 89.75 84 PRO A O 1
ATOM 621 N N . TRP A 1 85 ? 12.573 -8.695 -22.272 1.00 90.94 85 TRP A N 1
ATOM 622 C CA . TRP A 1 85 ? 11.178 -9.056 -22.036 1.00 90.94 85 TRP A CA 1
ATOM 623 C C . TRP A 1 85 ? 10.785 -8.892 -20.566 1.00 90.94 85 TRP A C 1
ATOM 625 O O . TRP A 1 85 ? 9.749 -8.296 -20.283 1.00 90.94 85 TRP A O 1
ATOM 635 N N . LEU A 1 86 ? 11.620 -9.366 -19.635 1.00 92.38 86 LEU A N 1
ATOM 636 C CA . LEU A 1 86 ? 11.410 -9.180 -18.198 1.00 92.38 86 LEU A CA 1
ATOM 637 C C . LEU A 1 86 ? 11.357 -7.694 -17.838 1.00 92.38 86 LEU A C 1
ATOM 639 O O . LEU A 1 86 ? 10.530 -7.284 -17.032 1.00 92.38 86 LEU A O 1
ATOM 643 N N . ALA A 1 87 ? 12.203 -6.874 -18.465 1.00 89.31 87 ALA A N 1
ATOM 644 C CA . ALA A 1 87 ? 12.177 -5.432 -18.253 1.00 89.31 87 ALA A CA 1
ATOM 645 C C . ALA A 1 87 ? 10.827 -4.813 -18.664 1.00 89.31 87 ALA A C 1
ATOM 647 O O . ALA A 1 87 ? 10.256 -4.035 -17.901 1.00 89.31 87 ALA A O 1
ATOM 648 N N . MET A 1 88 ? 10.295 -5.188 -19.832 1.00 90.75 88 MET A N 1
ATOM 649 C CA . MET A 1 88 ? 8.995 -4.703 -20.311 1.00 90.75 88 MET A CA 1
ATOM 650 C C . MET A 1 88 ? 7.833 -5.213 -19.448 1.00 90.75 88 MET A C 1
ATOM 652 O O . MET A 1 88 ? 6.972 -4.433 -19.039 1.00 90.75 88 MET A O 1
ATOM 656 N N . GLU A 1 89 ? 7.803 -6.512 -19.143 1.00 93.06 89 GLU A N 1
ATOM 657 C CA . GLU A 1 89 ? 6.734 -7.113 -18.338 1.00 93.06 89 GLU A CA 1
ATOM 658 C C . GLU A 1 89 ? 6.759 -6.584 -16.896 1.00 93.06 89 GLU A C 1
ATOM 660 O O . GLU A 1 89 ? 5.713 -6.220 -16.363 1.00 93.06 89 GLU A O 1
ATOM 665 N N . GLY A 1 90 ? 7.938 -6.437 -16.283 1.00 93.25 90 GLY A N 1
ATOM 666 C CA . GLY A 1 90 ? 8.088 -5.844 -14.954 1.00 93.25 90 GLY A CA 1
ATOM 667 C C . GLY A 1 90 ? 7.563 -4.409 -14.886 1.00 93.25 90 GLY A C 1
ATOM 668 O O . GLY A 1 90 ? 6.824 -4.068 -13.963 1.00 93.25 90 GLY A O 1
ATOM 669 N N . GLN A 1 91 ? 7.853 -3.586 -15.898 1.00 91.50 91 GLN A N 1
ATOM 670 C CA . GLN A 1 91 ? 7.356 -2.208 -15.967 1.00 91.50 91 GLN A CA 1
ATOM 671 C C . GLN A 1 91 ? 5.829 -2.148 -16.127 1.00 91.50 91 GLN A C 1
ATOM 673 O O . GLN A 1 91 ? 5.159 -1.331 -15.493 1.00 91.50 91 GLN A O 1
ATOM 678 N N . LYS A 1 92 ? 5.259 -3.034 -16.949 1.00 94.25 92 LYS A N 1
ATOM 679 C CA . LYS A 1 92 ? 3.807 -3.164 -17.114 1.00 94.25 92 LYS A CA 1
ATOM 680 C C . LYS A 1 92 ? 3.130 -3.564 -15.800 1.00 94.25 92 LYS A C 1
ATOM 682 O O . LYS A 1 92 ? 2.142 -2.944 -15.413 1.00 94.25 92 LYS A O 1
ATOM 687 N N . ILE A 1 93 ? 3.664 -4.568 -15.102 1.00 96.00 93 ILE A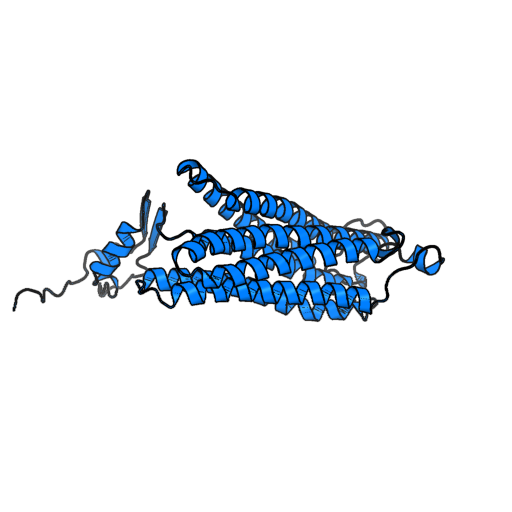 N 1
ATOM 688 C CA . ILE A 1 93 ? 3.127 -5.014 -13.811 1.00 96.00 93 ILE A CA 1
ATOM 689 C C . ILE A 1 93 ? 3.253 -3.930 -12.751 1.00 96.00 93 ILE A C 1
ATOM 691 O O . ILE A 1 93 ? 2.301 -3.729 -12.005 1.00 96.00 93 ILE A O 1
ATOM 695 N N . PHE A 1 94 ? 4.352 -3.175 -12.729 1.00 94.06 94 PHE A N 1
ATOM 696 C CA . PHE A 1 94 ? 4.504 -2.038 -11.826 1.00 94.06 94 PHE A CA 1
ATOM 697 C C . PHE A 1 94 ? 3.398 -0.989 -12.012 1.00 94.06 94 PHE A C 1
ATOM 699 O O . PHE A 1 94 ? 2.856 -0.508 -11.022 1.00 94.06 94 PHE A O 1
ATOM 706 N N . ILE A 1 95 ? 3.009 -0.672 -13.254 1.00 93.06 95 ILE A N 1
ATOM 707 C CA . ILE A 1 95 ? 1.929 0.294 -13.527 1.00 93.06 95 ILE A CA 1
ATOM 708 C C . ILE A 1 95 ? 0.563 -0.209 -13.071 1.00 93.06 95 ILE A C 1
ATOM 710 O O . ILE A 1 95 ? -0.232 0.550 -12.511 1.00 93.06 95 ILE A O 1
ATOM 714 N N . ILE A 1 96 ? 0.282 -1.490 -13.295 1.00 95.81 96 ILE A N 1
ATOM 715 C CA . ILE A 1 96 ? -0.957 -2.099 -12.810 1.00 95.81 96 ILE A CA 1
ATOM 716 C C . ILE A 1 96 ? -0.953 -2.089 -11.277 1.00 95.81 96 ILE A C 1
ATOM 718 O O . ILE A 1 96 ? -1.925 -1.652 -10.669 1.00 95.81 96 ILE A O 1
ATOM 722 N N . TRP A 1 97 ? 0.163 -2.486 -10.665 1.00 97.06 97 TRP A N 1
ATOM 723 C CA . TRP A 1 97 ? 0.349 -2.511 -9.219 1.00 97.06 97 TRP A CA 1
ATOM 724 C C . TRP A 1 97 ? 0.149 -1.129 -8.586 1.00 97.06 97 TRP A C 1
ATOM 726 O O . TRP A 1 97 ? -0.727 -0.989 -7.746 1.00 97.06 97 TRP A O 1
ATOM 736 N N . ILE A 1 98 ? 0.841 -0.076 -9.039 1.00 94.06 98 ILE A N 1
ATOM 737 C CA . ILE A 1 98 ? 0.706 1.271 -8.447 1.00 94.06 98 ILE A CA 1
ATOM 738 C C . ILE A 1 98 ? -0.729 1.818 -8.553 1.00 94.06 98 ILE A C 1
ATOM 740 O O . ILE A 1 98 ? -1.184 2.553 -7.679 1.00 94.06 98 ILE A O 1
ATOM 744 N N . THR A 1 99 ? -1.459 1.434 -9.603 1.00 94.50 99 THR A N 1
ATOM 745 C CA . THR A 1 99 ? -2.860 1.822 -9.812 1.00 94.50 99 THR A CA 1
ATOM 746 C C . THR A 1 99 ? -3.795 1.104 -8.834 1.00 94.50 99 THR A C 1
ATOM 748 O O . THR A 1 99 ? -4.720 1.713 -8.302 1.00 94.50 99 THR A O 1
ATOM 751 N N . VAL A 1 100 ? -3.548 -0.181 -8.569 1.00 97.06 100 VAL A N 1
ATOM 752 C CA . VAL A 1 100 ? -4.286 -0.959 -7.563 1.00 97.06 100 VAL A CA 1
ATOM 753 C C . VAL A 1 100 ? -3.942 -0.478 -6.150 1.00 97.06 100 VAL A C 1
ATOM 755 O O . VAL A 1 100 ? -4.848 -0.270 -5.343 1.00 97.06 100 VAL A O 1
ATOM 758 N N . TYR A 1 101 ? -2.665 -0.203 -5.884 1.00 95.94 101 TYR A N 1
ATOM 759 C CA . TYR A 1 101 ? -2.150 0.324 -4.623 1.00 95.94 101 TYR A CA 1
ATOM 760 C C . TYR A 1 101 ? -2.876 1.605 -4.186 1.00 95.94 101 TYR A C 1
ATOM 762 O O . TYR A 1 101 ? -3.384 1.666 -3.066 1.00 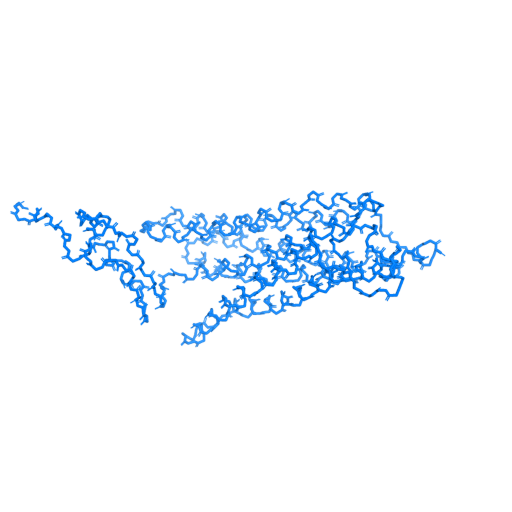95.94 101 TYR A O 1
ATOM 770 N N . VAL A 1 102 ? -2.994 2.619 -5.059 1.00 95.62 102 VAL A N 1
ATOM 771 C CA . VAL A 1 102 ? -3.647 3.890 -4.675 1.00 95.62 102 VAL A CA 1
ATOM 772 C C . VAL A 1 102 ? -5.122 3.708 -4.312 1.00 95.62 102 VAL A C 1
ATOM 774 O O . VAL A 1 102 ? -5.621 4.388 -3.415 1.00 95.62 102 VAL A O 1
ATOM 777 N N . VAL A 1 103 ? -5.806 2.755 -4.954 1.00 96.75 103 VAL A N 1
ATOM 778 C CA . VAL A 1 103 ? -7.196 2.407 -4.632 1.00 96.75 103 VAL A CA 1
ATOM 779 C C . VAL A 1 103 ? -7.272 1.660 -3.300 1.00 96.75 103 VAL A C 1
ATOM 781 O O . VAL A 1 103 ? -8.124 1.984 -2.473 1.00 96.75 103 VAL A O 1
ATOM 784 N N . ALA A 1 104 ? -6.373 0.701 -3.059 1.00 96.31 104 ALA A N 1
ATOM 785 C CA . ALA A 1 104 ? -6.314 -0.043 -1.803 1.00 96.31 104 ALA A CA 1
ATOM 786 C C . ALA A 1 104 ? -6.105 0.898 -0.605 1.00 96.31 104 ALA A C 1
ATOM 788 O O . ALA A 1 104 ? -6.891 0.865 0.344 1.00 96.31 104 ALA A O 1
ATOM 789 N N . VAL A 1 105 ? -5.119 1.799 -0.692 1.00 93.81 105 VAL A N 1
ATOM 790 C CA . VAL A 1 105 ? -4.849 2.816 0.337 1.00 93.81 105 VAL A CA 1
ATOM 791 C C . VAL A 1 105 ? -6.073 3.697 0.580 1.00 93.81 105 VAL A C 1
ATOM 793 O O . VAL A 1 105 ? -6.447 3.936 1.728 1.00 93.81 105 VAL A O 1
ATOM 796 N N . ALA A 1 106 ? -6.746 4.154 -0.480 1.00 95.56 106 ALA A N 1
ATOM 797 C CA . ALA A 1 106 ? -7.922 5.004 -0.335 1.00 95.56 106 ALA A CA 1
ATOM 798 C C . ALA A 1 106 ? -9.075 4.307 0.400 1.00 95.56 106 ALA A C 1
ATOM 800 O O . ALA A 1 106 ? -9.689 4.907 1.285 1.00 95.56 106 ALA A O 1
ATOM 801 N N . LEU A 1 107 ? -9.353 3.042 0.076 1.00 95.81 107 LEU A N 1
ATOM 802 C CA . LEU A 1 107 ? -10.407 2.255 0.722 1.00 95.81 107 LEU A CA 1
ATOM 803 C C . LEU A 1 107 ? -10.090 1.961 2.194 1.00 95.81 107 LEU A C 1
ATOM 805 O O . LEU A 1 107 ? -10.953 2.124 3.060 1.00 95.81 107 LEU A O 1
ATOM 809 N N . ILE A 1 108 ? -8.847 1.587 2.493 1.00 93.38 108 ILE A N 1
ATOM 810 C CA . ILE A 1 108 ? -8.419 1.221 3.849 1.00 93.38 108 ILE A CA 1
ATOM 811 C C . ILE A 1 108 ? -8.413 2.454 4.754 1.00 93.38 108 ILE A C 1
ATOM 813 O O . ILE A 1 108 ? -9.069 2.452 5.798 1.00 93.38 108 ILE A O 1
ATOM 817 N N . LYS A 1 109 ? -7.813 3.566 4.310 1.00 91.56 109 LYS A N 1
ATOM 818 C CA . LYS A 1 109 ? -7.869 4.845 5.036 1.00 91.56 109 LYS A CA 1
ATOM 819 C C . LYS A 1 109 ? -9.291 5.381 5.183 1.00 91.56 109 LYS A C 1
ATOM 821 O O . LYS A 1 109 ? -9.607 6.006 6.195 1.00 91.56 109 LYS A O 1
ATOM 826 N N . SER A 1 110 ? -10.179 5.111 4.223 1.00 92.56 110 SER A N 1
ATOM 827 C CA . SER A 1 110 ? -11.603 5.446 4.355 1.00 92.56 110 SER A CA 1
ATOM 828 C C . SER A 1 110 ? -12.253 4.696 5.519 1.00 92.56 110 SER A C 1
ATOM 830 O O . SER A 1 110 ? -12.974 5.312 6.303 1.00 92.56 110 SER A O 1
ATOM 832 N N . SER A 1 111 ? -11.962 3.400 5.689 1.00 91.19 111 SER A N 1
ATOM 833 C CA . SER A 1 111 ? -12.437 2.625 6.846 1.00 91.19 111 SER A CA 1
ATOM 834 C C . SER A 1 111 ? -11.907 3.187 8.176 1.00 91.19 111 SER A C 1
ATOM 836 O O . SER A 1 111 ? -12.681 3.357 9.127 1.00 91.19 111 SER A O 1
ATOM 838 N N . VAL A 1 112 ? -10.624 3.582 8.229 1.00 88.38 112 VAL A N 1
ATOM 839 C CA . VAL A 1 112 ? -10.023 4.265 9.396 1.00 88.38 112 VAL A CA 1
ATOM 840 C C . VAL A 1 112 ? -10.771 5.560 9.709 1.00 88.38 112 VAL A C 1
ATOM 842 O O . VAL A 1 112 ? -11.196 5.771 10.844 1.00 88.38 112 VAL A O 1
ATOM 845 N N . CYS A 1 113 ? -10.982 6.420 8.708 1.00 89.69 113 CYS A N 1
ATOM 846 C CA . CYS A 1 113 ? -11.651 7.708 8.883 1.00 89.69 113 CYS A CA 1
ATOM 847 C C . CYS A 1 113 ? -13.094 7.543 9.375 1.00 89.69 113 CYS A C 1
ATOM 849 O O . CYS A 1 113 ? -13.514 8.260 10.281 1.00 89.69 113 CYS A O 1
ATOM 851 N N . VAL A 1 114 ? -13.847 6.577 8.837 1.00 88.75 114 VAL A N 1
ATOM 852 C CA . VAL A 1 114 ? -15.213 6.278 9.301 1.00 88.75 114 VAL A CA 1
ATOM 853 C C . VAL A 1 114 ? -15.203 5.765 10.745 1.00 88.75 114 VAL A C 1
ATOM 855 O O . VAL A 1 114 ? -16.026 6.199 11.556 1.00 88.75 114 VAL A O 1
ATOM 858 N N . THR A 1 115 ? -14.249 4.897 11.094 1.00 82.50 115 THR A N 1
ATOM 859 C CA . THR A 1 115 ? -14.082 4.383 12.462 1.00 82.50 115 THR A CA 1
ATOM 860 C C . THR A 1 115 ? -13.767 5.517 13.441 1.00 82.50 115 THR A C 1
ATOM 862 O O . THR A 1 115 ? -14.457 5.672 14.449 1.00 82.50 115 THR A O 1
ATOM 865 N N . LEU A 1 116 ? -12.783 6.365 13.125 1.00 80.88 116 LEU A N 1
ATOM 866 C CA . LEU A 1 116 ? -12.419 7.527 13.941 1.00 80.88 116 LEU A CA 1
ATOM 867 C C . LEU A 1 116 ? -13.561 8.542 14.032 1.00 80.88 116 LEU A C 1
ATOM 869 O O . LEU A 1 116 ? -13.782 9.106 15.101 1.00 80.88 116 LEU A O 1
ATOM 873 N N . GLY A 1 117 ? -14.311 8.748 12.946 1.00 82.56 117 GLY A N 1
ATOM 874 C CA . GLY A 1 117 ? -15.457 9.656 12.900 1.00 82.56 117 GLY A CA 1
ATOM 875 C C . GLY A 1 117 ? -16.553 9.246 13.878 1.00 82.56 117 GLY A C 1
ATOM 876 O O . GLY A 1 117 ? -17.024 10.078 14.649 1.00 82.56 117 GLY A O 1
ATOM 877 N N . ARG A 1 118 ? -16.882 7.948 13.931 1.00 79.25 118 ARG A N 1
ATOM 878 C CA . ARG A 1 118 ? -17.862 7.398 14.882 1.00 79.25 118 ARG A CA 1
ATOM 879 C C . ARG A 1 118 ? -17.453 7.636 16.339 1.00 79.25 118 ARG A C 1
ATOM 881 O O . ARG A 1 118 ? -18.296 7.964 17.171 1.00 79.25 118 ARG A O 1
ATOM 888 N N . ILE A 1 119 ? -16.165 7.483 16.656 1.00 74.69 119 ILE A N 1
ATOM 889 C CA . ILE A 1 119 ? -15.646 7.699 18.016 1.00 74.69 119 ILE A CA 1
ATOM 890 C C . ILE A 1 119 ? -15.619 9.206 18.338 1.00 74.69 119 ILE A C 1
ATOM 892 O O . ILE A 1 119 ? -16.038 9.623 19.421 1.00 74.69 119 ILE A O 1
ATOM 896 N N . ALA A 1 120 ? -15.168 10.035 17.392 1.00 76.75 120 ALA A N 1
ATOM 897 C CA . ALA A 1 120 ? -15.057 11.482 17.554 1.00 76.75 120 ALA A CA 1
ATOM 898 C C . ALA A 1 120 ? -16.420 12.180 17.679 1.00 76.75 120 ALA A C 1
ATOM 900 O O . ALA A 1 120 ? -16.531 13.107 18.478 1.00 76.75 120 ALA A O 1
ATOM 901 N N . ASP A 1 121 ? -17.457 11.715 16.974 1.00 76.06 121 ASP A N 1
ATOM 902 C CA . ASP A 1 121 ? -18.818 12.270 17.063 1.00 76.06 121 ASP A CA 1
ATOM 903 C C . ASP A 1 121 ? -19.356 12.253 18.505 1.00 76.06 121 ASP A C 1
ATOM 905 O O . ASP A 1 121 ? -20.089 13.154 18.905 1.00 76.06 121 ASP A O 1
ATOM 909 N N . THR A 1 122 ? -18.946 11.269 19.312 1.00 69.69 122 THR A N 1
ATOM 910 C CA . THR A 1 122 ? -19.384 11.157 20.713 1.00 69.69 122 THR A CA 1
ATOM 911 C C . THR A 1 122 ? -18.538 12.006 21.668 1.00 69.69 122 THR A C 1
ATOM 913 O O . THR A 1 122 ? -19.044 12.485 22.679 1.00 69.69 122 THR A O 1
ATOM 916 N N . ALA A 1 123 ? -17.244 12.185 21.382 1.00 71.44 123 ALA A N 1
ATOM 917 C CA . ALA A 1 123 ? -16.285 12.730 22.347 1.00 71.44 123 ALA A CA 1
ATOM 918 C C . ALA A 1 123 ? -15.762 14.143 22.018 1.00 71.44 123 ALA A C 1
ATOM 920 O O . ALA A 1 123 ? -15.493 14.913 22.938 1.00 71.44 123 ALA A O 1
ATOM 921 N N . ALA A 1 124 ? -15.616 14.511 20.741 1.00 76.75 124 ALA A N 1
ATOM 922 C CA . ALA A 1 124 ? -15.128 15.826 20.324 1.00 76.75 124 ALA A CA 1
ATOM 923 C C . ALA A 1 124 ? -15.604 16.186 18.896 1.00 76.75 124 ALA A C 1
ATOM 925 O O . ALA A 1 124 ? -14.887 15.926 17.926 1.00 76.75 124 ALA A O 1
ATOM 926 N N . PRO A 1 125 ? -16.755 16.868 18.728 1.00 78.81 125 PRO A N 1
ATOM 927 C CA . PRO A 1 125 ? -17.321 17.159 17.404 1.00 78.81 125 PRO A CA 1
ATOM 928 C C . PRO A 1 125 ? -16.441 18.081 16.545 1.00 78.81 125 PRO A C 1
ATOM 930 O O . PRO A 1 125 ? -16.544 18.071 15.323 1.00 78.81 125 PRO A O 1
ATOM 933 N N . ILE A 1 126 ? -15.526 18.847 17.152 1.00 84.19 126 ILE A N 1
ATOM 934 C CA . ILE A 1 126 ? -14.551 19.673 16.421 1.00 84.19 126 ILE A CA 1
ATOM 935 C C . ILE A 1 126 ? -13.562 18.817 15.603 1.00 84.19 126 ILE A C 1
ATOM 937 O O . ILE A 1 126 ? -13.160 19.220 14.513 1.00 84.19 126 ILE A O 1
ATOM 941 N N . LEU A 1 127 ? -13.222 17.604 16.067 1.00 83.81 127 LEU A N 1
ATOM 942 C CA . LEU A 1 127 ? -12.313 16.680 15.366 1.00 83.81 127 LEU A CA 1
ATOM 943 C C . LEU A 1 127 ? -12.941 16.096 14.092 1.00 83.81 127 LEU A C 1
ATOM 945 O O . LEU A 1 127 ? -12.218 15.650 13.203 1.00 83.81 127 LEU A O 1
ATOM 949 N N . ARG A 1 128 ? -14.271 16.153 13.954 1.00 84.94 128 ARG A N 1
ATOM 950 C CA . ARG A 1 128 ? -14.983 15.695 12.756 1.00 84.94 128 ARG A CA 1
ATOM 951 C C . ARG A 1 128 ? -14.522 16.423 11.498 1.00 84.94 128 ARG A C 1
ATOM 953 O O . ARG A 1 128 ? -14.337 15.786 10.465 1.00 84.94 128 ARG A O 1
ATOM 960 N N . TYR A 1 129 ? -14.316 17.738 11.579 1.00 89.81 129 TYR A N 1
ATOM 961 C CA . TYR A 1 129 ? -13.840 18.518 10.435 1.00 89.81 129 TYR A CA 1
ATOM 962 C C . TYR A 1 129 ? -12.459 18.045 9.977 1.00 89.81 129 TYR A C 1
ATOM 964 O O . TYR A 1 129 ? -12.244 17.880 8.780 1.00 89.81 129 TYR A O 1
ATOM 972 N N . ALA A 1 130 ? -11.558 17.744 10.917 1.00 90.62 130 ALA A N 1
ATOM 973 C CA . ALA A 1 130 ? -10.241 17.204 10.594 1.00 90.62 130 ALA A CA 1
ATOM 974 C C . ALA A 1 130 ? -10.344 15.845 9.880 1.00 90.62 130 ALA A C 1
ATOM 976 O O . ALA A 1 130 ? -9.691 15.643 8.863 1.00 90.62 130 ALA A O 1
ATOM 977 N N . ILE A 1 131 ? -11.216 14.945 10.346 1.00 91.06 131 ILE A N 1
ATOM 978 C CA . ILE A 1 131 ? -11.417 13.621 9.734 1.00 91.06 131 ILE A CA 1
ATOM 979 C C . ILE A 1 131 ? -11.966 13.735 8.303 1.00 91.06 131 ILE A C 1
ATOM 981 O O . ILE A 1 131 ? -11.465 13.061 7.406 1.00 91.06 131 ILE A O 1
ATOM 985 N N . TRP A 1 132 ? -12.942 14.616 8.055 1.00 91.69 132 TRP A N 1
ATOM 986 C CA . TRP A 1 132 ? -13.458 14.850 6.698 1.00 91.69 132 TRP A CA 1
ATOM 987 C C . TRP A 1 132 ? -12.414 15.462 5.761 1.00 91.69 132 TRP A C 1
ATOM 989 O O . TRP A 1 132 ? -12.383 15.120 4.579 1.00 91.69 132 TRP A O 1
ATOM 999 N N . VAL A 1 133 ? -11.534 16.326 6.277 1.00 93.62 133 VAL A N 1
ATOM 1000 C CA . VAL A 1 133 ? -10.401 16.858 5.507 1.00 93.62 133 VAL A CA 1
ATOM 1001 C C . VAL A 1 133 ? -9.419 15.741 5.146 1.00 93.62 133 VAL A C 1
ATOM 1003 O O . VAL A 1 133 ? -9.035 15.644 3.984 1.00 93.62 133 VAL A O 1
ATOM 1006 N N . LEU A 1 134 ? -9.058 14.865 6.092 1.00 92.62 134 LEU A N 1
ATOM 1007 C CA . LEU A 1 134 ? -8.186 13.714 5.819 1.00 92.62 134 LEU A CA 1
ATOM 1008 C C . LEU A 1 134 ? -8.799 12.786 4.766 1.00 92.62 134 LEU A C 1
ATOM 1010 O O . LEU A 1 134 ? -8.136 12.459 3.784 1.00 92.62 134 LEU A O 1
ATOM 1014 N N . PHE A 1 135 ? -10.082 12.451 4.916 1.00 94.12 135 PHE A N 1
ATOM 1015 C CA . PHE A 1 135 ? -10.828 11.651 3.948 1.00 94.12 135 PHE A CA 1
ATOM 1016 C C . PHE A 1 135 ? -10.806 12.279 2.544 1.00 94.12 135 PHE A C 1
ATOM 1018 O O . PHE A 1 135 ? -10.525 11.599 1.554 1.00 94.12 135 PHE A O 1
ATOM 1025 N N . GLY A 1 136 ? -11.055 13.590 2.454 1.00 95.44 136 GLY A N 1
ATOM 1026 C CA . GLY A 1 136 ? -11.014 14.332 1.195 1.00 95.44 136 GLY A CA 1
ATOM 1027 C C . GLY A 1 136 ? -9.626 14.337 0.550 1.00 95.44 136 GLY A C 1
ATOM 1028 O O . GLY A 1 136 ? -9.517 14.105 -0.653 1.00 95.44 136 GLY A O 1
ATOM 1029 N N . ILE A 1 137 ? -8.563 14.540 1.337 1.00 95.12 137 ILE A N 1
ATOM 1030 C CA . ILE A 1 137 ? -7.170 14.504 0.860 1.00 95.12 137 ILE A CA 1
ATOM 1031 C C . ILE A 1 137 ? -6.822 13.120 0.304 1.00 95.12 137 ILE A C 1
ATOM 1033 O O . ILE A 1 137 ? -6.239 13.030 -0.777 1.00 95.12 137 ILE A O 1
ATOM 1037 N N . THR A 1 138 ? -7.206 12.047 1.002 1.00 94.06 138 THR A N 1
ATOM 1038 C CA . THR A 1 138 ? -6.965 10.669 0.557 1.00 94.06 138 THR A CA 1
ATOM 1039 C C . THR A 1 138 ? -7.596 10.402 -0.811 1.00 94.06 138 THR A C 1
ATOM 1041 O O . THR A 1 138 ? -6.912 9.947 -1.729 1.00 94.06 138 THR A O 1
ATOM 1044 N N . TRP A 1 139 ? -8.879 10.726 -0.987 1.00 96.44 139 TRP A N 1
ATOM 1045 C CA . TRP A 1 139 ? -9.572 10.496 -2.258 1.00 96.44 139 TRP A CA 1
ATOM 1046 C C . TRP A 1 139 ? -9.092 11.416 -3.378 1.00 96.44 139 TRP A C 1
ATOM 1048 O O . TRP A 1 139 ? -8.928 10.961 -4.509 1.00 96.44 139 TRP A O 1
ATOM 1058 N N . ALA A 1 140 ? -8.808 12.685 -3.075 1.00 96.00 140 ALA A N 1
ATOM 1059 C CA . ALA A 1 140 ? -8.238 13.611 -4.048 1.00 96.00 140 ALA A CA 1
ATOM 1060 C C . ALA A 1 140 ? -6.887 13.099 -4.573 1.00 96.00 140 ALA A C 1
ATOM 1062 O O . ALA A 1 140 ? -6.657 13.104 -5.781 1.00 96.00 140 ALA A O 1
ATOM 1063 N N . SER A 1 141 ? -6.030 12.596 -3.677 1.00 94.31 141 SER A N 1
ATOM 1064 C CA . SER A 1 141 ? -4.752 11.981 -4.041 1.00 94.31 141 SER A CA 1
ATOM 1065 C C . SER A 1 141 ? -4.942 10.724 -4.886 1.00 94.31 141 SER A C 1
ATOM 1067 O O . SER A 1 141 ? -4.311 10.597 -5.930 1.00 94.31 141 SER A O 1
ATOM 1069 N N . CYS A 1 142 ? -5.841 9.822 -4.479 1.00 95.50 142 CYS A N 1
ATOM 1070 C CA . CYS A 1 142 ? -6.141 8.603 -5.228 1.00 95.50 142 CYS A CA 1
ATOM 1071 C C . CYS A 1 142 ? -6.578 8.921 -6.661 1.00 95.50 142 CYS A C 1
ATOM 1073 O O . CYS A 1 142 ? -6.033 8.366 -7.610 1.00 95.50 142 CYS A O 1
ATOM 1075 N N . ILE A 1 143 ? -7.531 9.841 -6.831 1.00 96.12 143 ILE A N 1
ATOM 1076 C CA . ILE A 1 143 ? -8.052 10.244 -8.143 1.00 96.12 143 ILE A CA 1
ATOM 1077 C C . ILE A 1 143 ? -6.941 10.887 -8.980 1.00 96.12 143 ILE A C 1
ATOM 1079 O O . ILE A 1 143 ? -6.738 10.498 -10.131 1.00 96.12 143 ILE A O 1
ATOM 1083 N N . ALA A 1 144 ? -6.196 11.837 -8.408 1.00 94.62 144 ALA A N 1
ATOM 1084 C CA . ALA A 1 144 ? -5.123 12.530 -9.113 1.00 94.62 144 ALA A CA 1
ATOM 1085 C C . ALA A 1 144 ? -4.042 11.557 -9.603 1.00 94.62 144 ALA A C 1
ATOM 1087 O O . ALA A 1 144 ? -3.650 11.613 -10.768 1.00 94.62 144 ALA A O 1
ATOM 1088 N N . THR A 1 145 ? -3.593 10.635 -8.749 1.00 92.44 145 THR A N 1
ATOM 1089 C CA . THR A 1 145 ? -2.558 9.658 -9.101 1.00 92.44 145 THR A CA 1
ATOM 1090 C C . THR A 1 145 ? -3.076 8.592 -10.061 1.00 92.44 145 THR A C 1
ATOM 1092 O O . THR A 1 145 ? -2.409 8.316 -11.053 1.00 92.44 145 THR A O 1
ATOM 1095 N N . PHE A 1 146 ? -4.280 8.054 -9.851 1.00 95.12 146 PHE A N 1
ATOM 1096 C CA . PHE A 1 146 ? -4.884 7.060 -10.742 1.00 95.12 146 PHE A CA 1
ATOM 1097 C C . PHE A 1 146 ? -5.009 7.593 -12.175 1.00 95.12 146 PHE A C 1
ATOM 1099 O O . PHE A 1 146 ? -4.459 7.018 -13.115 1.00 95.12 146 PHE A O 1
ATOM 1106 N N . PHE A 1 147 ? -5.672 8.740 -12.357 1.00 94.94 147 PHE A N 1
ATOM 1107 C CA . PHE A 1 147 ? -5.837 9.320 -13.691 1.00 94.94 147 PHE A CA 1
ATOM 1108 C C . PHE A 1 147 ? -4.532 9.898 -14.241 1.00 94.94 147 PHE A C 1
ATOM 1110 O O . PHE A 1 147 ? -4.303 9.824 -15.447 1.00 94.94 147 PHE A O 1
ATOM 1117 N N . GLY A 1 148 ? -3.656 10.424 -13.381 1.00 93.56 148 GLY A N 1
ATOM 1118 C CA . GLY A 1 148 ? -2.346 10.930 -13.780 1.00 93.56 148 GLY A CA 1
ATOM 1119 C C . GLY A 1 148 ? -1.449 9.846 -14.378 1.00 93.56 148 GLY A C 1
ATOM 1120 O O . GLY A 1 148 ? -0.822 10.084 -15.407 1.00 93.56 148 GLY A O 1
ATOM 1121 N N . ILE A 1 149 ? -1.437 8.642 -13.795 1.00 91.81 149 ILE A N 1
ATOM 1122 C CA . ILE A 1 149 ? -0.666 7.501 -14.309 1.00 91.81 149 ILE A CA 1
ATOM 1123 C C . ILE A 1 149 ? -1.261 7.004 -15.628 1.00 91.81 149 ILE A C 1
ATOM 1125 O O . ILE A 1 149 ? -0.531 6.831 -16.603 1.00 91.81 149 ILE A O 1
ATOM 1129 N N . LEU A 1 150 ? -2.587 6.834 -15.700 1.00 92.06 150 LEU A N 1
ATOM 1130 C CA . LEU A 1 150 ? -3.247 6.372 -16.926 1.00 92.06 150 LEU A CA 1
ATOM 1131 C C . LEU A 1 150 ? -3.085 7.354 -18.096 1.00 92.06 150 LEU A C 1
ATOM 1133 O O . LEU A 1 150 ? -3.000 6.933 -19.249 1.00 92.06 150 LEU A O 1
ATOM 1137 N N . ALA A 1 151 ? -3.033 8.656 -17.807 1.00 92.75 151 ALA A N 1
ATOM 1138 C CA . ALA A 1 151 ? -2.857 9.709 -18.801 1.00 92.75 151 ALA A CA 1
ATOM 1139 C C . ALA A 1 151 ? -1.385 10.060 -19.082 1.00 92.75 151 ALA A C 1
ATOM 1141 O O . ALA A 1 151 ? -1.132 10.914 -19.936 1.00 92.75 151 ALA A O 1
ATOM 1142 N N . PHE A 1 152 ? -0.427 9.429 -18.392 1.00 91.81 152 PHE A N 1
ATOM 1143 C CA . PHE A 1 152 ? 0.988 9.799 -18.465 1.00 91.81 152 PHE A CA 1
ATOM 1144 C C . PHE A 1 152 ? 1.576 9.624 -19.870 1.00 91.81 152 PHE A C 1
ATOM 1146 O O . PHE A 1 152 ? 2.322 10.482 -20.340 1.00 91.81 152 PHE A O 1
ATOM 1153 N N . CYS A 1 153 ? 1.225 8.530 -20.548 1.00 92.88 153 CYS A N 1
ATOM 1154 C CA . CYS A 1 153 ? 1.600 8.267 -21.934 1.00 92.88 153 CYS A CA 1
ATOM 1155 C C . CYS A 1 153 ? 0.359 8.161 -22.819 1.00 92.88 153 CYS A C 1
ATOM 1157 O O . CYS A 1 153 ? -0.655 7.571 -22.441 1.00 92.88 153 CYS A O 1
ATOM 1159 N N . ARG A 1 154 ? 0.461 8.680 -24.043 1.00 92.31 154 ARG A N 1
ATOM 1160 C CA . ARG A 1 154 ? -0.531 8.500 -25.103 1.00 92.31 154 ARG A CA 1
ATOM 1161 C C . ARG A 1 154 ? 0.112 7.759 -26.275 1.00 92.31 154 ARG A C 1
ATOM 1163 O O . ARG A 1 154 ? 0.923 8.361 -26.979 1.00 92.31 154 ARG A O 1
ATOM 1170 N N . PRO A 1 155 ? -0.258 6.492 -26.529 1.00 92.81 155 PRO A N 1
ATOM 1171 C CA . PRO A 1 155 ? -1.109 5.600 -25.722 1.00 92.81 155 PRO A CA 1
ATOM 1172 C C . PRO A 1 155 ? -0.396 5.041 -24.470 1.00 92.81 155 PRO A C 1
ATOM 1174 O O . PRO A 1 155 ? 0.830 4.985 -24.426 1.00 92.81 155 PRO A O 1
ATOM 1177 N N . ILE A 1 156 ? -1.160 4.569 -23.473 1.00 90.62 156 ILE A N 1
ATOM 1178 C CA . ILE A 1 156 ? -0.632 4.113 -22.167 1.00 90.62 156 ILE A CA 1
ATOM 1179 C C . ILE A 1 156 ? 0.447 3.024 -22.275 1.00 90.62 156 ILE A C 1
ATOM 1181 O O . ILE A 1 156 ? 1.393 3.004 -21.493 1.00 90.62 156 ILE A O 1
ATOM 1185 N N . HIS A 1 157 ? 0.355 2.150 -23.279 1.00 90.75 157 HIS A N 1
ATOM 1186 C CA . HIS A 1 157 ? 1.299 1.048 -23.457 1.00 90.75 157 HIS A CA 1
ATOM 1187 C C . HIS A 1 157 ? 2.711 1.491 -23.862 1.00 90.75 157 HIS A C 1
ATOM 1189 O O . HIS A 1 157 ? 3.655 0.720 -23.716 1.00 90.75 157 HIS A O 1
ATOM 1195 N N . ALA A 1 158 ? 2.884 2.750 -24.277 1.00 91.88 158 ALA A N 1
ATOM 1196 C CA . ALA A 1 158 ? 4.204 3.338 -24.481 1.00 91.88 158 ALA A CA 1
ATOM 1197 C C . ALA A 1 158 ? 4.998 3.519 -23.175 1.00 91.88 158 ALA A C 1
ATOM 1199 O O . ALA A 1 158 ? 6.201 3.752 -23.223 1.00 91.88 158 ALA A O 1
ATOM 1200 N N . PHE A 1 159 ? 4.351 3.384 -22.011 1.00 89.44 159 PHE A N 1
ATOM 1201 C CA . PHE A 1 159 ? 5.032 3.436 -20.719 1.00 89.44 159 PHE A CA 1
ATOM 1202 C C . PHE A 1 159 ? 6.001 2.262 -20.515 1.00 89.44 159 PHE A C 1
ATOM 1204 O O . PHE A 1 159 ? 7.089 2.442 -19.973 1.00 89.44 159 PHE A O 1
ATOM 1211 N N . TRP A 1 160 ? 5.607 1.054 -20.931 1.00 90.62 160 TRP A N 1
ATOM 1212 C CA . TRP A 1 160 ? 6.428 -0.158 -20.806 1.00 90.62 160 TRP A CA 1
ATOM 1213 C C . TRP A 1 160 ? 7.070 -0.595 -22.126 1.00 90.62 160 TRP A C 1
ATOM 1215 O O . TRP A 1 160 ? 7.960 -1.442 -22.114 1.00 90.62 160 TRP A O 1
ATOM 1225 N N . ASP A 1 161 ? 6.653 -0.014 -23.253 1.00 90.31 161 ASP A N 1
ATOM 1226 C CA . ASP A 1 161 ? 7.295 -0.188 -24.554 1.00 90.31 161 ASP A CA 1
ATOM 1227 C C . ASP A 1 161 ? 7.933 1.129 -25.043 1.00 90.31 161 ASP A C 1
ATOM 1229 O O . ASP A 1 161 ? 7.305 1.910 -25.771 1.00 90.31 161 ASP A O 1
ATOM 1233 N N . PRO A 1 162 ? 9.206 1.390 -24.683 1.00 84.31 162 PRO A N 1
ATOM 1234 C CA . PRO A 1 162 ? 9.890 2.625 -25.055 1.00 84.31 162 PRO A CA 1
ATOM 1235 C C . PRO A 1 162 ? 10.183 2.719 -26.561 1.00 84.31 162 PRO A C 1
ATOM 1237 O O . PRO A 1 162 ? 10.552 3.792 -27.051 1.00 84.31 162 PRO A O 1
ATOM 1240 N N . THR A 1 163 ? 10.024 1.632 -27.328 1.00 88.81 163 THR A N 1
ATOM 1241 C CA . THR A 1 163 ? 10.261 1.652 -28.778 1.00 88.81 163 THR A CA 1
ATOM 1242 C C . THR A 1 163 ? 9.268 2.561 -29.500 1.00 88.81 163 THR A C 1
ATOM 1244 O O . THR A 1 163 ? 9.628 3.212 -30.481 1.00 88.81 163 THR A O 1
ATOM 1247 N N . LEU A 1 164 ? 8.052 2.701 -28.967 1.00 89.75 164 LEU A N 1
ATOM 1248 C CA . LEU A 1 164 ? 7.001 3.551 -29.524 1.00 89.75 164 LEU A CA 1
ATOM 1249 C C . LEU A 1 164 ? 7.324 5.040 -29.407 1.00 89.75 164 LEU A C 1
ATOM 1251 O O . LEU A 1 164 ? 7.045 5.804 -30.332 1.00 89.75 164 LEU A O 1
ATOM 1255 N N . VAL A 1 165 ? 7.960 5.440 -28.304 1.00 88.88 165 VAL A N 1
ATOM 1256 C CA . VAL A 1 165 ? 8.421 6.819 -28.097 1.00 88.88 165 VAL A CA 1
ATOM 1257 C C . VAL A 1 165 ? 9.585 7.126 -29.039 1.00 88.88 165 VAL A C 1
ATOM 1259 O O . VAL A 1 165 ? 9.575 8.150 -29.718 1.00 88.88 165 VAL A O 1
ATOM 1262 N N . ARG A 1 166 ? 10.549 6.201 -29.171 1.00 88.00 166 ARG A N 1
ATOM 1263 C CA . ARG A 1 166 ? 11.690 6.349 -30.097 1.00 88.00 166 ARG A CA 1
ATOM 1264 C C . ARG A 1 166 ? 11.261 6.437 -31.564 1.00 88.00 166 ARG A C 1
ATOM 1266 O O . ARG A 1 166 ? 11.899 7.131 -32.344 1.00 88.00 166 ARG A O 1
ATOM 1273 N N . GLN A 1 167 ? 10.179 5.754 -31.935 1.00 92.44 167 GLN A N 1
ATOM 1274 C CA . GLN A 1 167 ? 9.598 5.797 -33.282 1.00 92.44 167 GLN A CA 1
ATOM 1275 C C . GLN A 1 167 ? 8.681 7.011 -33.524 1.00 92.44 167 GLN A C 1
ATOM 1277 O O . GLN A 1 167 ? 8.115 7.125 -34.609 1.00 92.44 167 GLN A O 1
ATOM 1282 N N . GLY A 1 168 ? 8.481 7.888 -32.532 1.00 90.50 168 GLY A N 1
ATOM 1283 C CA . GLY A 1 168 ? 7.580 9.040 -32.641 1.00 90.50 168 GLY A CA 1
ATOM 1284 C C . GLY A 1 168 ? 6.090 8.679 -32.703 1.00 90.50 168 GLY A C 1
ATOM 1285 O O . GLY A 1 168 ? 5.272 9.516 -33.074 1.00 90.50 168 GLY A O 1
ATOM 1286 N N . LYS A 1 169 ? 5.719 7.440 -32.352 1.00 91.25 169 LYS A N 1
ATOM 1287 C CA . LYS A 1 169 ? 4.328 6.945 -32.360 1.00 91.25 169 LYS A CA 1
ATOM 1288 C C . LYS A 1 169 ? 3.593 7.184 -31.041 1.00 91.25 169 LYS A C 1
ATOM 1290 O O . LYS A 1 169 ? 2.390 6.944 -30.965 1.00 91.25 169 LYS A O 1
ATOM 1295 N N . ALA A 1 170 ? 4.305 7.622 -30.008 1.00 92.12 170 ALA A N 1
ATOM 1296 C CA . ALA A 1 170 ? 3.752 7.892 -28.693 1.00 92.12 170 ALA A CA 1
ATOM 1297 C C . ALA A 1 170 ? 4.411 9.114 -28.055 1.00 92.12 170 ALA A C 1
ATOM 1299 O O . ALA A 1 170 ? 5.592 9.384 -28.278 1.00 92.12 170 ALA A O 1
ATOM 1300 N N . THR A 1 171 ? 3.651 9.815 -27.220 1.00 91.31 171 THR A N 1
ATOM 1301 C CA . THR A 1 171 ? 4.147 10.916 -26.393 1.00 91.31 171 THR A CA 1
ATOM 1302 C C . THR A 1 171 ? 3.905 10.596 -24.923 1.00 91.31 171 THR A C 1
ATOM 1304 O O . THR A 1 171 ? 2.831 10.130 -24.546 1.00 91.31 171 THR A O 1
ATOM 1307 N N . CYS A 1 172 ? 4.917 10.820 -24.089 1.00 90.69 172 CYS A N 1
ATOM 1308 C CA . CYS A 1 172 ? 4.857 10.601 -22.646 1.00 90.69 172 CYS A CA 1
ATOM 1309 C C . CYS A 1 172 ? 5.206 11.891 -21.904 1.00 90.69 172 CYS A C 1
ATOM 1311 O O . CYS A 1 172 ? 5.924 12.743 -22.433 1.00 90.69 172 CYS A O 1
ATOM 1313 N N . GLY A 1 173 ? 4.698 12.031 -20.680 1.00 85.44 173 GLY A N 1
ATOM 1314 C CA . GLY A 1 173 ? 5.094 13.102 -19.774 1.00 85.44 173 GLY A CA 1
ATOM 1315 C C . GLY A 1 173 ? 6.602 13.087 -19.502 1.00 85.44 173 GLY A C 1
ATOM 1316 O O . GLY A 1 173 ? 7.254 12.044 -19.562 1.00 85.44 173 GLY A O 1
ATOM 1317 N N . GLY A 1 174 ? 7.173 14.256 -19.203 1.00 84.75 174 GLY A N 1
ATOM 1318 C CA . GLY A 1 174 ? 8.573 14.345 -18.782 1.00 84.75 174 GLY A CA 1
ATOM 1319 C C . GLY A 1 174 ? 8.816 13.621 -17.451 1.00 84.75 174 GLY A C 1
ATOM 1320 O O . GLY A 1 174 ? 7.887 13.442 -16.662 1.00 84.75 174 GLY A O 1
ATOM 1321 N N . GLY A 1 175 ? 10.070 13.251 -17.165 1.00 78.94 175 GLY A N 1
ATOM 1322 C CA . GLY A 1 175 ? 10.437 12.561 -15.918 1.00 78.94 175 GLY A CA 1
ATOM 1323 C C . GLY A 1 175 ? 9.979 13.299 -14.651 1.00 78.94 175 GLY A C 1
ATOM 1324 O O . GLY A 1 175 ? 9.468 12.677 -13.722 1.00 78.94 175 GLY A O 1
ATOM 1325 N N . GLU A 1 176 ? 10.033 14.635 -14.653 1.00 85.31 176 GLU A N 1
ATOM 1326 C CA . GLU A 1 176 ? 9.558 15.461 -13.533 1.00 85.31 176 GLU A CA 1
ATOM 1327 C C . GLU A 1 176 ? 8.037 15.371 -13.309 1.00 85.31 176 GLU A C 1
ATOM 1329 O O . GLU A 1 176 ? 7.583 15.514 -12.177 1.00 85.31 176 GLU A O 1
ATOM 1334 N N . ALA A 1 177 ? 7.235 15.070 -14.339 1.00 86.31 177 ALA A N 1
ATOM 1335 C CA . ALA A 1 177 ? 5.795 14.870 -14.169 1.00 86.31 177 ALA A CA 1
ATOM 1336 C C . ALA A 1 177 ? 5.489 13.571 -13.401 1.00 86.31 177 ALA A C 1
ATOM 1338 O O . ALA A 1 177 ? 4.620 13.561 -12.529 1.00 86.31 177 ALA A O 1
ATOM 1339 N N . LEU A 1 178 ? 6.234 12.491 -13.672 1.00 85.19 178 LEU A N 1
ATOM 1340 C CA . LEU A 1 178 ? 6.080 11.210 -12.970 1.00 85.19 178 LEU A CA 1
ATOM 1341 C C . LEU A 1 178 ? 6.552 11.308 -11.515 1.00 85.19 178 LEU A C 1
ATOM 1343 O O . LEU A 1 178 ? 5.896 10.810 -10.596 1.00 85.19 178 LEU A O 1
ATOM 1347 N N . ILE A 1 179 ? 7.683 11.984 -11.314 1.00 86.62 179 ILE A N 1
ATOM 1348 C CA . ILE A 1 179 ? 8.257 12.266 -9.998 1.00 86.62 179 ILE A CA 1
ATOM 1349 C C . ILE A 1 179 ? 7.302 13.140 -9.183 1.00 86.62 179 ILE A C 1
ATOM 1351 O O . ILE A 1 179 ? 7.014 12.815 -8.032 1.00 86.62 179 ILE A O 1
ATOM 1355 N N . GLY A 1 180 ? 6.755 14.199 -9.787 1.00 88.44 180 GLY A N 1
ATOM 1356 C CA . GLY A 1 180 ? 5.759 15.065 -9.162 1.00 88.44 180 GLY A CA 1
ATOM 1357 C C . GLY A 1 180 ? 4.535 14.283 -8.694 1.00 88.44 180 GLY A C 1
ATOM 1358 O O . GLY A 1 180 ? 4.170 14.367 -7.525 1.00 88.44 180 GLY A O 1
ATOM 1359 N N . LEU A 1 181 ? 3.964 13.442 -9.562 1.00 88.62 181 LEU A N 1
ATOM 1360 C CA . LEU A 1 181 ? 2.795 12.627 -9.226 1.00 88.62 181 LEU A CA 1
ATOM 1361 C C . LEU A 1 181 ? 3.069 11.651 -8.069 1.00 88.62 181 LEU A C 1
ATOM 1363 O O . LEU A 1 181 ? 2.245 11.497 -7.164 1.00 88.62 181 LEU A O 1
ATOM 1367 N N . SER A 1 182 ? 4.249 11.029 -8.079 1.00 87.94 182 SER A N 1
ATOM 1368 C CA . SER A 1 182 ? 4.677 10.073 -7.053 1.00 87.94 182 SER A CA 1
ATOM 1369 C C . SER A 1 182 ? 4.970 10.755 -5.709 1.00 87.94 182 SER A C 1
ATOM 1371 O O . SER A 1 182 ? 4.602 10.236 -4.650 1.00 87.94 182 SER A O 1
ATOM 1373 N N . HIS A 1 183 ? 5.585 11.943 -5.724 1.00 89.75 183 HIS A N 1
ATOM 1374 C CA . HIS A 1 183 ? 5.817 12.739 -4.517 1.00 89.75 183 HIS A CA 1
ATOM 1375 C C . HIS A 1 183 ? 4.526 13.302 -3.937 1.00 89.75 183 HIS A C 1
ATOM 1377 O O . HIS A 1 183 ? 4.376 13.270 -2.718 1.00 89.75 183 HIS A O 1
ATOM 1383 N N . THR A 1 184 ? 3.585 13.760 -4.768 1.00 89.56 184 THR A N 1
ATOM 1384 C CA . THR A 1 184 ? 2.264 14.190 -4.298 1.00 89.56 184 THR A CA 1
ATOM 1385 C C . THR A 1 184 ? 1.566 13.050 -3.567 1.00 89.56 184 THR A C 1
ATOM 1387 O O . THR A 1 184 ? 1.164 13.246 -2.426 1.00 89.56 184 THR A O 1
ATOM 1390 N N . ASN A 1 185 ? 1.513 11.852 -4.161 1.00 90.25 185 ASN A N 1
ATOM 1391 C CA . ASN A 1 185 ? 0.911 10.684 -3.514 1.00 90.25 185 ASN A CA 1
ATOM 1392 C C . ASN A 1 185 ? 1.607 10.295 -2.200 1.00 90.25 185 ASN A C 1
ATOM 1394 O O . ASN A 1 185 ? 0.965 9.935 -1.217 1.00 90.25 185 ASN A O 1
ATOM 1398 N N . THR A 1 186 ? 2.938 10.359 -2.168 1.00 91.62 186 THR A N 1
ATOM 1399 C CA . THR A 1 186 ? 3.700 10.011 -0.962 1.00 91.62 186 THR A CA 1
ATOM 1400 C C . THR A 1 186 ? 3.480 11.039 0.145 1.00 91.62 186 THR A C 1
ATOM 1402 O O . THR A 1 186 ? 3.261 10.663 1.292 1.00 91.62 186 THR A O 1
ATOM 1405 N N . ALA A 1 187 ? 3.479 12.331 -0.192 1.00 92.12 187 ALA A N 1
ATOM 1406 C CA . ALA A 1 187 ? 3.258 13.409 0.763 1.00 92.12 187 ALA A CA 1
ATOM 1407 C C . ALA A 1 187 ? 1.846 13.372 1.361 1.00 92.12 187 ALA A C 1
ATOM 1409 O O . ALA A 1 187 ? 1.694 13.491 2.575 1.00 92.12 187 ALA A O 1
ATOM 1410 N N . THR A 1 188 ? 0.813 13.164 0.543 1.00 92.44 188 THR A N 1
ATOM 1411 C CA . THR A 1 188 ? -0.567 13.025 1.032 1.00 92.44 188 THR A CA 1
ATOM 1412 C C . THR A 1 188 ? -0.743 11.765 1.878 1.00 92.44 188 THR A C 1
ATOM 1414 O O . THR A 1 188 ? -1.436 11.817 2.894 1.00 92.44 188 THR A O 1
ATOM 1417 N N . SER A 1 189 ? -0.074 10.660 1.532 1.00 90.69 189 SER A N 1
ATOM 1418 C CA . SER A 1 189 ? -0.075 9.440 2.353 1.00 90.69 189 SER A CA 1
ATOM 1419 C C . SER A 1 189 ? 0.533 9.711 3.734 1.00 90.69 189 SER A C 1
ATOM 1421 O O . SER A 1 189 ? -0.139 9.484 4.731 1.00 90.69 189 SER A O 1
ATOM 1423 N N . ILE A 1 190 ? 1.706 10.354 3.810 1.00 91.88 190 ILE A N 1
ATOM 1424 C CA . ILE A 1 190 ? 2.337 10.734 5.091 1.00 91.88 190 ILE A CA 1
ATOM 1425 C C . ILE A 1 190 ? 1.428 11.656 5.917 1.00 91.88 190 ILE A C 1
ATOM 1427 O O . ILE A 1 190 ? 1.240 11.441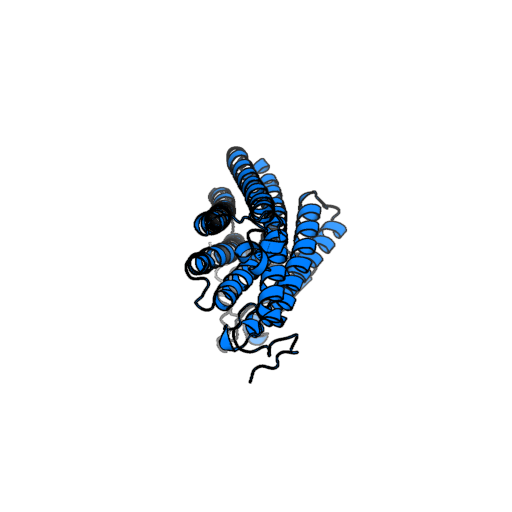 7.113 1.00 91.88 190 ILE A O 1
ATOM 1431 N N . ILE A 1 191 ? 0.842 12.684 5.292 1.00 92.06 191 ILE A N 1
ATOM 1432 C CA . ILE A 1 191 ? -0.070 13.615 5.978 1.00 92.06 191 ILE A CA 1
ATOM 1433 C C . ILE A 1 191 ? -1.275 12.863 6.546 1.00 92.06 191 ILE A C 1
ATOM 1435 O O . ILE A 1 191 ? -1.687 13.118 7.678 1.00 92.06 191 ILE A O 1
ATOM 1439 N N . THR A 1 192 ? -1.839 11.936 5.772 1.00 91.56 192 THR A N 1
ATOM 1440 C CA . THR A 1 192 ? -3.007 11.164 6.203 1.00 91.56 192 THR A CA 1
ATOM 1441 C C . THR A 1 192 ? -2.657 10.138 7.277 1.00 91.56 192 THR A C 1
ATOM 1443 O O . THR A 1 192 ? -3.431 10.014 8.224 1.00 91.56 192 THR A O 1
ATOM 1446 N N . ASP A 1 193 ? -1.488 9.490 7.211 1.00 88.94 193 ASP A N 1
ATOM 1447 C CA . ASP A 1 193 ? -0.978 8.602 8.267 1.00 88.94 193 ASP A CA 1
ATOM 1448 C C . ASP A 1 193 ? -0.849 9.357 9.594 1.00 88.94 193 ASP A C 1
ATOM 1450 O O . ASP A 1 193 ? -1.452 8.990 10.604 1.00 88.94 193 ASP A O 1
ATOM 1454 N N . VAL A 1 194 ? -0.106 10.469 9.579 1.00 88.75 194 VAL A N 1
ATOM 1455 C CA . VAL A 1 194 ? 0.137 11.294 10.768 1.00 88.75 194 VAL A CA 1
ATOM 1456 C C . VAL A 1 194 ? -1.179 11.853 11.303 1.00 88.75 194 VAL A C 1
ATOM 1458 O O . VAL A 1 194 ? -1.407 11.841 12.512 1.00 88.75 194 VAL A O 1
ATOM 1461 N N . GLY A 1 195 ? -2.084 12.285 10.422 1.00 88.12 195 GLY A N 1
ATOM 1462 C CA . GLY A 1 195 ? -3.423 12.727 10.804 1.00 88.12 195 GLY A CA 1
ATOM 1463 C C . GLY A 1 195 ? -4.210 11.643 11.544 1.00 88.12 195 GLY A C 1
ATOM 1464 O O . GLY A 1 195 ? -4.783 11.916 12.601 1.00 88.12 195 GLY A O 1
ATOM 1465 N N . CYS A 1 196 ? -4.176 10.404 11.049 1.00 82.44 196 CYS A N 1
ATOM 1466 C CA . CYS A 1 196 ? -4.842 9.263 11.679 1.00 82.44 196 CYS A CA 1
ATOM 1467 C C . CYS A 1 196 ? -4.226 8.866 13.032 1.00 82.44 196 CYS A C 1
ATOM 1469 O O . CYS A 1 196 ? -4.916 8.249 13.837 1.00 82.44 196 CYS A O 1
ATOM 1471 N N . VAL A 1 197 ? -2.979 9.253 13.325 1.00 82.38 197 VAL A N 1
ATOM 1472 C CA . VAL A 1 197 ? -2.334 9.079 14.644 1.00 82.38 197 VAL A CA 1
ATOM 1473 C C . VAL A 1 197 ? -2.684 10.222 15.599 1.00 82.38 197 VAL A C 1
ATOM 1475 O O . VAL A 1 197 ? -3.026 10.004 16.763 1.00 82.38 197 VAL A O 1
ATOM 1478 N N . VAL A 1 198 ? -2.613 11.463 15.115 1.00 84.50 198 VAL A N 1
ATOM 1479 C CA . VAL A 1 198 ? -2.791 12.667 15.939 1.00 84.50 198 VAL A CA 1
ATOM 1480 C C . VAL A 1 198 ? -4.236 12.815 16.416 1.00 84.50 198 VAL A C 1
ATOM 1482 O O . VAL A 1 198 ? -4.462 13.148 17.581 1.00 84.50 198 VAL A O 1
ATOM 1485 N N . VAL A 1 199 ? -5.217 12.538 15.551 1.00 83.56 199 VAL A N 1
ATOM 1486 C CA . VAL A 1 199 ? -6.650 12.652 15.873 1.00 83.56 199 VAL A CA 1
ATOM 1487 C C . VAL A 1 199 ? -7.049 11.801 17.094 1.00 83.56 199 VAL A C 1
ATOM 1489 O O . VAL A 1 199 ? -7.550 12.377 18.065 1.00 83.56 199 VAL A O 1
ATOM 1492 N N . PRO A 1 200 ? -6.815 10.471 17.128 1.00 72.50 200 PRO A N 1
ATOM 1493 C CA . PRO A 1 200 ? -7.113 9.664 18.310 1.00 72.50 200 PRO A CA 1
ATOM 1494 C C . PRO A 1 200 ? -6.221 10.024 19.504 1.00 72.50 200 PRO A C 1
ATOM 1496 O O . PRO A 1 200 ? -6.697 9.992 20.637 1.00 72.50 200 PRO A O 1
ATOM 1499 N N . GLY A 1 201 ? -4.965 10.434 19.283 1.00 77.19 201 GLY A N 1
ATOM 1500 C CA . GLY A 1 201 ? -4.089 10.909 20.358 1.00 77.19 201 GLY A CA 1
ATOM 1501 C C . GLY A 1 201 ? -4.680 12.103 21.118 1.00 77.19 201 GLY A C 1
ATOM 1502 O O . GLY A 1 201 ? -4.684 12.120 22.349 1.00 77.19 201 GLY A O 1
ATOM 1503 N N . PHE A 1 202 ? -5.252 13.071 20.398 1.00 80.12 202 PHE A N 1
ATOM 1504 C CA . PHE A 1 202 ? -5.928 14.216 21.008 1.00 80.12 202 PHE A CA 1
ATOM 1505 C C . PHE A 1 202 ? -7.245 13.823 21.687 1.00 80.12 202 PHE A C 1
ATOM 1507 O O . PHE A 1 202 ? -7.538 14.297 22.786 1.00 80.12 202 PHE A O 1
ATOM 1514 N N . LEU A 1 203 ? -8.012 12.922 21.065 1.00 69.75 203 LEU A N 1
ATOM 1515 C CA . LEU A 1 203 ? -9.268 12.409 21.613 1.00 69.75 203 LEU A CA 1
ATOM 1516 C C . LEU A 1 203 ? -9.075 11.765 22.993 1.00 69.75 203 LEU A C 1
ATOM 1518 O O . LEU A 1 203 ? -9.880 11.970 23.899 1.00 69.75 203 LEU A O 1
ATOM 1522 N N . LEU A 1 204 ? -7.978 11.023 23.151 1.00 68.50 204 LEU A N 1
ATOM 1523 C CA . LEU A 1 204 ? -7.667 10.256 24.355 1.00 68.50 204 LEU A CA 1
ATOM 1524 C C . LEU A 1 204 ? -6.931 11.077 25.423 1.00 68.50 204 LEU A C 1
ATOM 1526 O O . LEU A 1 204 ? -6.903 10.680 26.586 1.00 68.50 204 LEU A O 1
ATOM 1530 N N . TRP A 1 205 ? -6.377 12.245 25.076 1.00 67.50 205 TRP A N 1
ATOM 1531 C CA . TRP A 1 205 ? -5.627 13.099 26.010 1.00 67.50 205 TRP A CA 1
ATOM 1532 C C . TRP A 1 205 ? -6.476 13.579 27.194 1.00 67.50 205 TRP A C 1
ATOM 1534 O O . TRP A 1 205 ? -5.990 13.727 28.315 1.00 67.50 205 TRP A O 1
ATOM 1544 N N . LYS A 1 206 ? -7.761 13.849 26.953 1.00 58.34 206 LYS A N 1
ATOM 1545 C CA . LYS A 1 206 ? -8.694 14.347 27.976 1.00 58.34 206 LYS A CA 1
ATOM 1546 C C . LYS A 1 206 ? -9.336 13.220 28.790 1.00 58.34 206 LYS A C 1
ATOM 1548 O O . LYS A 1 206 ? -10.037 13.501 29.759 1.00 58.34 206 LYS A O 1
ATOM 1553 N N . THR A 1 207 ? -9.120 11.961 28.415 1.00 60.12 207 THR A N 1
ATOM 1554 C CA . THR A 1 207 ? -9.778 10.809 29.030 1.00 60.12 207 THR A CA 1
ATOM 1555 C C . THR A 1 207 ? -8.906 10.251 30.155 1.00 60.12 207 THR A C 1
ATOM 1557 O O . THR A 1 207 ? -7.777 9.822 29.927 1.00 60.12 207 THR A O 1
ATOM 1560 N N . GLN A 1 208 ? -9.414 10.232 31.391 1.00 51.59 208 GLN A N 1
ATOM 1561 C CA . GLN A 1 208 ? -8.722 9.575 32.504 1.00 51.59 208 GLN A CA 1
ATOM 1562 C C . GLN A 1 208 ? -8.836 8.054 32.361 1.00 51.59 208 GLN A C 1
ATOM 1564 O O . GLN A 1 208 ? -9.776 7.435 32.853 1.00 51.59 208 GLN A O 1
ATOM 1569 N N . MET A 1 209 ? -7.900 7.456 31.624 1.00 55.16 209 MET A N 1
ATOM 1570 C CA . MET A 1 209 ? -7.879 6.016 31.381 1.00 55.16 209 MET A CA 1
ATOM 1571 C C . MET A 1 209 ? -6.960 5.283 32.358 1.00 55.16 209 MET A C 1
ATOM 1573 O O . MET A 1 209 ? -5.916 5.795 32.769 1.00 55.16 209 MET A O 1
ATOM 1577 N N . SER A 1 210 ? -7.330 4.041 32.681 1.00 51.41 210 SER A N 1
ATOM 1578 C CA . SER A 1 210 ? -6.449 3.121 33.397 1.00 51.41 210 SER A CA 1
ATOM 1579 C C . SER A 1 210 ? -5.174 2.858 32.581 1.00 51.41 210 SER A C 1
ATOM 1581 O O . SER A 1 210 ? -5.170 2.918 31.347 1.00 51.41 210 SER A O 1
ATOM 1583 N N . ILE A 1 211 ? -4.067 2.557 33.262 1.00 57.00 211 ILE A N 1
ATOM 1584 C CA . ILE A 1 211 ? -2.751 2.399 32.622 1.00 57.00 211 ILE A CA 1
ATOM 1585 C C . ILE A 1 211 ? -2.720 1.262 31.580 1.00 57.00 211 ILE A C 1
ATOM 1587 O O . ILE A 1 211 ? -1.914 1.297 30.655 1.00 57.00 211 ILE A O 1
ATOM 1591 N N . MET A 1 212 ? -3.644 0.300 31.686 1.00 51.72 212 MET A N 1
ATOM 1592 C CA . MET A 1 212 ? -3.815 -0.808 30.744 1.00 51.72 212 MET A CA 1
ATOM 1593 C C . MET A 1 212 ? -4.404 -0.336 29.410 1.00 51.72 212 MET A C 1
ATOM 1595 O O . MET A 1 212 ? -3.846 -0.623 28.354 1.00 51.72 212 MET A O 1
ATOM 1599 N N . SER A 1 213 ? -5.460 0.480 29.450 1.00 52.97 213 SER A N 1
ATOM 1600 C CA . SER A 1 213 ? -6.011 1.106 28.244 1.00 52.97 213 SER A CA 1
ATOM 1601 C C . SER A 1 213 ? -5.014 2.088 27.622 1.00 52.97 213 SER A C 1
ATOM 1603 O O . SER A 1 213 ? -4.915 2.186 26.404 1.00 52.97 213 SER A O 1
ATOM 1605 N N . LYS A 1 214 ? -4.199 2.761 28.448 1.00 60.09 214 LYS A N 1
ATOM 1606 C CA . LYS A 1 214 ? -3.108 3.626 27.976 1.00 60.09 214 LYS A CA 1
ATOM 1607 C C . LYS A 1 214 ? -2.026 2.841 27.223 1.00 60.09 214 LYS A C 1
ATOM 1609 O O . LYS A 1 214 ? -1.516 3.330 26.221 1.00 60.09 214 LYS A O 1
ATOM 1614 N N . MET A 1 215 ? -1.699 1.627 27.673 1.00 54.16 215 MET A N 1
ATOM 1615 C CA . MET A 1 215 ? -0.762 0.740 26.977 1.00 54.16 215 MET A CA 1
ATOM 1616 C C . MET A 1 215 ? -1.323 0.176 25.670 1.00 54.16 215 MET A C 1
ATOM 1618 O O . MET A 1 215 ? -0.586 0.110 24.690 1.00 54.16 215 MET A O 1
ATOM 1622 N N . GLN A 1 216 ? -2.609 -0.186 25.628 1.00 59.25 216 GLN A N 1
ATOM 1623 C CA . GLN A 1 216 ? -3.262 -0.596 24.381 1.00 59.25 216 GLN A CA 1
ATOM 1624 C C . GLN A 1 216 ? -3.207 0.543 23.363 1.00 59.25 216 GLN A C 1
ATOM 1626 O O . GLN A 1 216 ? -2.656 0.365 22.287 1.00 59.25 216 GLN A O 1
ATOM 1631 N N . VAL A 1 217 ? -3.633 1.749 23.744 1.00 60.97 217 VAL A N 1
ATOM 1632 C CA . VAL A 1 217 ? -3.564 2.952 22.898 1.00 60.97 217 VAL A CA 1
ATOM 1633 C C . VAL A 1 217 ? -2.140 3.251 22.423 1.00 60.97 217 VAL A C 1
ATOM 1635 O O . VAL A 1 217 ? -1.942 3.560 21.251 1.00 60.97 217 VAL A O 1
ATOM 1638 N N . LEU A 1 218 ? -1.136 3.130 23.296 1.00 63.88 218 LEU A N 1
ATOM 1639 C CA . LEU A 1 218 ? 0.267 3.311 22.917 1.00 63.88 218 LEU A CA 1
ATOM 1640 C C . LEU A 1 218 ? 0.711 2.282 21.864 1.00 63.88 218 LEU A C 1
ATOM 1642 O O . LEU A 1 218 ? 1.384 2.650 20.905 1.00 63.88 218 LEU A O 1
ATOM 1646 N N . CYS A 1 219 ? 0.305 1.018 22.014 1.00 61.81 219 CYS A N 1
ATOM 1647 C CA . CYS A 1 219 ? 0.578 -0.038 21.039 1.00 61.81 219 CYS A CA 1
ATOM 1648 C C . CYS A 1 219 ? -0.069 0.274 19.676 1.00 61.81 219 CYS A C 1
ATOM 1650 O O . CYS A 1 219 ? 0.583 0.171 18.638 1.00 61.81 219 CYS A O 1
ATOM 1652 N N . LEU A 1 220 ? -1.307 0.772 19.666 1.00 64.12 220 LEU A N 1
ATOM 1653 C CA . LEU A 1 220 ? -2.008 1.168 18.436 1.00 64.12 220 LEU A CA 1
ATOM 1654 C C . LEU A 1 220 ? -1.343 2.335 17.719 1.00 64.12 220 LEU A C 1
ATOM 1656 O O . LEU A 1 220 ? -1.101 2.271 16.515 1.00 64.12 220 LEU A O 1
ATOM 1660 N N . LEU A 1 221 ? -0.999 3.383 18.468 1.00 66.31 221 LEU A N 1
ATOM 1661 C CA . LEU A 1 221 ? -0.284 4.538 17.931 1.00 66.31 221 LEU A CA 1
ATOM 1662 C C . LEU A 1 221 ? 1.099 4.128 17.400 1.00 66.31 221 LEU A C 1
ATOM 1664 O O . LEU A 1 221 ? 1.556 4.670 16.395 1.00 66.31 221 LEU A O 1
ATOM 1668 N N . SER A 1 222 ? 1.744 3.136 18.026 1.00 69.62 222 SER A N 1
ATOM 1669 C CA . SER A 1 222 ? 3.028 2.610 17.559 1.00 69.62 222 SER A CA 1
ATOM 1670 C C . SER A 1 222 ? 2.917 1.869 16.222 1.00 69.62 222 SER A C 1
ATOM 1672 O O . SER A 1 222 ? 3.756 2.086 15.352 1.00 69.62 222 SER A O 1
ATOM 1674 N N . LEU A 1 223 ? 1.859 1.087 15.985 1.00 71.00 223 LEU A N 1
ATOM 1675 C CA . LEU A 1 223 ? 1.649 0.406 14.700 1.00 71.00 223 LEU A CA 1
ATOM 1676 C C . LEU A 1 223 ? 1.396 1.407 13.568 1.00 71.00 223 LEU A C 1
ATOM 1678 O O . LEU A 1 223 ? 2.012 1.311 12.512 1.00 71.00 223 LEU A O 1
ATOM 1682 N N . ALA A 1 224 ? 0.580 2.430 13.813 1.00 70.75 224 ALA A N 1
ATOM 1683 C CA . ALA A 1 224 ? 0.343 3.481 12.827 1.00 70.75 224 ALA A CA 1
ATOM 1684 C C . ALA A 1 224 ? 1.617 4.294 12.504 1.00 70.75 224 ALA A C 1
ATOM 1686 O O . ALA A 1 224 ? 1.817 4.710 11.364 1.00 70.75 224 ALA A O 1
ATOM 1687 N N . SER A 1 225 ? 2.541 4.438 13.464 1.00 77.88 225 SER A N 1
ATOM 1688 C CA . SER A 1 225 ? 3.853 5.043 13.195 1.00 77.88 225 SER A CA 1
ATOM 1689 C C . SER A 1 225 ? 4.726 4.194 12.262 1.00 77.88 225 SER A C 1
ATOM 1691 O O . SER A 1 225 ? 5.473 4.750 11.460 1.00 77.88 225 SER A O 1
ATOM 1693 N N . VAL A 1 226 ? 4.602 2.860 12.298 1.00 84.88 226 VAL A N 1
ATOM 1694 C CA . VAL A 1 226 ? 5.337 1.965 11.388 1.00 84.88 226 VAL A CA 1
ATOM 1695 C C . VAL A 1 226 ? 4.883 2.172 9.941 1.00 84.88 226 VAL A C 1
ATOM 1697 O O . VAL A 1 226 ? 5.735 2.215 9.053 1.00 84.88 226 VAL A O 1
ATOM 1700 N N . ALA A 1 227 ? 3.583 2.380 9.701 1.00 84.31 227 ALA A N 1
ATOM 1701 C CA . ALA A 1 227 ? 3.068 2.715 8.371 1.00 84.31 227 ALA A CA 1
ATOM 1702 C C . ALA A 1 227 ? 3.656 4.044 7.854 1.00 84.31 227 ALA A C 1
ATOM 1704 O O . ALA A 1 227 ? 4.190 4.086 6.745 1.00 84.31 227 ALA A O 1
ATOM 1705 N N . SER A 1 228 ? 3.697 5.085 8.699 1.00 85.62 228 SER A N 1
ATOM 1706 C CA . SER A 1 228 ? 4.332 6.369 8.348 1.00 85.62 228 SER A CA 1
ATOM 1707 C C . SER A 1 228 ? 5.833 6.240 8.074 1.00 85.62 228 SER A C 1
ATOM 1709 O O . SER A 1 228 ? 6.388 6.900 7.199 1.00 85.62 228 SER A O 1
ATOM 1711 N N . ILE A 1 229 ? 6.536 5.396 8.832 1.00 88.75 229 ILE A N 1
ATOM 1712 C CA . ILE A 1 229 ? 7.966 5.163 8.611 1.00 88.75 229 ILE A CA 1
ATOM 1713 C C . ILE A 1 229 ? 8.177 4.465 7.264 1.00 88.75 229 ILE A C 1
ATOM 1715 O O . ILE A 1 229 ? 9.062 4.870 6.512 1.00 88.75 229 ILE A O 1
ATOM 1719 N N . ALA A 1 230 ? 7.352 3.475 6.914 1.00 89.12 230 ALA A N 1
ATOM 1720 C CA . ALA A 1 230 ? 7.426 2.810 5.614 1.00 89.12 230 ALA A CA 1
ATOM 1721 C C . ALA A 1 230 ? 7.218 3.799 4.446 1.00 89.12 230 ALA A C 1
ATOM 1723 O O . ALA A 1 230 ? 7.989 3.783 3.480 1.00 89.12 230 ALA A O 1
ATOM 1724 N N . THR A 1 231 ? 6.255 4.724 4.557 1.00 88.75 231 THR A N 1
ATOM 1725 C CA . THR A 1 231 ? 6.003 5.760 3.537 1.00 88.75 231 THR A CA 1
ATOM 1726 C C . THR A 1 231 ? 7.119 6.798 3.433 1.00 88.75 231 THR A C 1
ATOM 1728 O O . THR A 1 231 ? 7.421 7.273 2.335 1.00 88.75 231 THR A O 1
ATOM 1731 N N . VAL A 1 232 ? 7.792 7.126 4.536 1.00 90.56 232 VAL A N 1
ATOM 1732 C CA . VAL A 1 232 ? 8.968 8.010 4.518 1.00 90.56 232 VAL A CA 1
ATOM 1733 C C . VAL A 1 232 ? 10.178 7.307 3.901 1.00 90.56 232 VAL A C 1
ATOM 1735 O O . VAL A 1 232 ? 10.865 7.888 3.061 1.00 90.56 232 VAL A O 1
ATOM 1738 N N . VAL A 1 233 ? 10.426 6.045 4.260 1.00 91.69 233 VAL A N 1
ATOM 1739 C CA . VAL A 1 233 ? 11.579 5.278 3.762 1.00 91.69 233 VAL A CA 1
ATOM 1740 C C . VAL A 1 233 ? 11.482 5.013 2.257 1.00 91.69 233 VAL A C 1
ATOM 1742 O O . VAL A 1 233 ? 12.515 4.975 1.588 1.00 91.69 233 VAL A O 1
ATOM 1745 N N . ARG A 1 234 ? 10.275 4.899 1.679 1.00 90.94 234 ARG A N 1
ATOM 1746 C CA . ARG A 1 234 ? 10.127 4.750 0.218 1.00 90.94 234 ARG A CA 1
ATOM 1747 C C . ARG A 1 234 ? 10.422 6.030 -0.576 1.00 90.94 234 ARG A C 1
ATOM 1749 O O . ARG A 1 234 ? 10.806 5.942 -1.739 1.00 90.94 234 ARG A O 1
ATOM 1756 N N . ALA A 1 235 ? 10.246 7.213 0.019 1.00 88.94 235 ALA A N 1
ATOM 1757 C CA . ALA A 1 235 ? 10.357 8.502 -0.669 1.00 88.94 235 ALA A CA 1
ATOM 1758 C C . ALA A 1 235 ? 11.687 8.731 -1.428 1.00 88.94 235 ALA A C 1
ATOM 1760 O O . ALA A 1 235 ? 11.626 9.178 -2.577 1.00 88.94 235 ALA A O 1
ATOM 1761 N N . PRO A 1 236 ? 12.883 8.420 -0.878 1.00 89.31 236 PRO A N 1
ATOM 1762 C CA . PRO A 1 236 ? 14.142 8.592 -1.609 1.00 89.31 236 PRO A CA 1
ATOM 1763 C C . PRO A 1 236 ? 14.238 7.728 -2.871 1.00 89.31 236 PRO A C 1
ATOM 1765 O O . PRO A 1 236 ? 14.838 8.166 -3.851 1.00 89.31 236 PRO A O 1
ATOM 1768 N N . PHE A 1 237 ? 13.610 6.550 -2.903 1.00 88.94 237 PHE A N 1
ATOM 1769 C CA . PHE A 1 237 ? 13.650 5.661 -4.070 1.00 88.94 237 PHE A CA 1
ATOM 1770 C C . PHE A 1 237 ? 12.877 6.218 -5.272 1.00 88.94 237 PHE A C 1
ATOM 1772 O O . PHE A 1 237 ? 13.168 5.859 -6.408 1.00 88.94 237 PHE A O 1
ATOM 1779 N N . ILE A 1 238 ? 11.946 7.154 -5.055 1.00 87.38 238 ILE A N 1
ATOM 1780 C CA . ILE A 1 238 ? 11.252 7.866 -6.142 1.00 87.38 238 ILE A CA 1
ATOM 1781 C C . ILE A 1 238 ? 12.241 8.737 -6.929 1.00 87.38 238 ILE A C 1
ATOM 1783 O O . ILE A 1 238 ? 12.101 8.916 -8.136 1.00 87.38 238 ILE A O 1
ATOM 1787 N N . SER A 1 239 ? 13.296 9.246 -6.288 1.00 86.62 239 SER A N 1
ATOM 1788 C CA . SER A 1 239 ? 14.305 10.042 -6.996 1.00 86.62 239 SER A CA 1
ATOM 1789 C C . SER A 1 239 ? 15.089 9.232 -8.039 1.00 86.62 239 SER A C 1
ATOM 1791 O O . SER A 1 239 ? 15.603 9.818 -8.994 1.00 86.62 239 SER A O 1
ATOM 1793 N N . SER A 1 240 ? 15.102 7.896 -7.933 1.00 87.00 240 SER A N 1
ATOM 1794 C CA . SER A 1 240 ? 15.718 7.001 -8.920 1.00 87.00 240 SER A CA 1
ATOM 1795 C C . SER A 1 240 ? 15.055 7.091 -10.300 1.00 87.00 240 SER A C 1
ATOM 1797 O O . SER A 1 240 ? 15.715 6.815 -11.297 1.00 87.00 240 SER A O 1
ATOM 1799 N N . PHE A 1 241 ? 13.811 7.584 -10.409 1.00 85.06 241 PHE A N 1
ATOM 1800 C CA . PHE A 1 241 ? 13.177 7.862 -11.708 1.00 85.06 241 PHE A CA 1
ATOM 1801 C C . PHE A 1 241 ? 13.913 8.935 -12.536 1.00 85.06 241 PHE A C 1
ATOM 1803 O O . PHE A 1 241 ? 13.701 9.005 -13.745 1.00 85.06 241 PHE A O 1
ATOM 1810 N N . ARG A 1 242 ? 14.797 9.747 -11.929 1.00 84.88 242 ARG A N 1
ATOM 1811 C CA . ARG A 1 242 ? 15.663 10.692 -12.664 1.00 84.88 242 ARG A CA 1
ATOM 1812 C C . ARG A 1 242 ? 16.782 10.007 -13.444 1.00 84.88 242 ARG A C 1
ATOM 1814 O O . ARG A 1 242 ? 17.237 10.556 -14.442 1.00 84.88 242 ARG A O 1
ATOM 1821 N N . HIS A 1 243 ? 17.210 8.827 -13.002 1.00 84.75 243 HIS A N 1
ATOM 1822 C CA . HIS A 1 243 ? 18.317 8.077 -13.590 1.00 84.75 243 HIS A CA 1
ATOM 1823 C C . HIS A 1 243 ? 17.831 6.674 -13.981 1.00 84.75 243 HIS A C 1
ATOM 1825 O O . HIS A 1 243 ? 18.193 5.692 -13.337 1.00 84.75 243 HIS A O 1
ATOM 1831 N N . PRO A 1 244 ? 16.989 6.556 -15.027 1.00 81.31 244 PRO A N 1
ATOM 1832 C CA . PRO A 1 244 ? 16.373 5.281 -15.397 1.00 81.31 244 PRO A CA 1
ATOM 1833 C C . PRO A 1 244 ? 17.384 4.203 -15.822 1.00 81.31 244 PRO A C 1
ATOM 1835 O O . PRO A 1 244 ? 17.055 3.022 -15.779 1.00 81.31 244 PRO A O 1
ATOM 1838 N N . GLU A 1 245 ? 18.597 4.604 -16.207 1.00 83.25 245 GLU A N 1
ATOM 1839 C CA . GLU A 1 245 ? 19.689 3.715 -16.627 1.00 83.25 245 GLU A CA 1
ATOM 1840 C C . GLU A 1 245 ? 20.410 3.033 -15.445 1.00 83.25 245 GLU A C 1
ATOM 1842 O O . GLU A 1 245 ? 21.172 2.094 -15.659 1.00 83.25 245 GLU A O 1
ATOM 1847 N N . ASP A 1 246 ? 20.207 3.497 -14.204 1.00 87.38 246 ASP A N 1
ATOM 1848 C CA . ASP A 1 246 ? 20.878 2.946 -13.020 1.00 87.38 246 ASP A CA 1
ATOM 1849 C C . ASP A 1 246 ? 19.927 2.085 -12.184 1.00 87.38 246 ASP A C 1
ATOM 1851 O O . ASP A 1 246 ? 19.352 2.530 -11.190 1.00 87.38 246 ASP A O 1
ATOM 1855 N N . ASN A 1 247 ? 19.744 0.826 -12.600 1.00 88.88 247 ASN A N 1
ATOM 1856 C CA . ASN A 1 247 ? 19.030 -0.196 -11.832 1.00 88.88 247 ASN A CA 1
ATOM 1857 C C . ASN A 1 247 ? 17.636 0.253 -11.361 1.00 88.88 247 ASN A C 1
ATOM 1859 O O . ASN A 1 247 ? 17.212 -0.062 -10.246 1.00 88.88 247 ASN A O 1
ATOM 1863 N N . LEU A 1 248 ? 16.884 0.962 -12.207 1.00 89.81 248 LEU A N 1
ATOM 1864 C CA . LEU A 1 248 ? 15.580 1.523 -11.841 1.00 89.81 248 LEU A CA 1
ATOM 1865 C C . LEU A 1 248 ? 14.631 0.468 -11.241 1.00 89.81 248 LEU A C 1
ATOM 1867 O O . LEU A 1 248 ? 13.977 0.722 -10.230 1.00 89.81 248 LEU A O 1
ATOM 1871 N N . LYS A 1 249 ? 14.604 -0.747 -11.805 1.00 90.62 249 LYS A N 1
ATOM 1872 C CA . LYS A 1 249 ? 13.781 -1.873 -11.316 1.00 90.62 249 LYS A CA 1
ATOM 1873 C C . LYS A 1 249 ? 14.155 -2.326 -9.905 1.00 90.62 249 LYS A C 1
ATOM 1875 O O . LYS A 1 249 ? 13.272 -2.707 -9.134 1.00 90.62 249 LYS A O 1
ATOM 1880 N N . TYR A 1 250 ? 15.439 -2.269 -9.558 1.00 92.88 250 TYR A N 1
ATOM 1881 C CA . TYR A 1 250 ? 15.923 -2.578 -8.215 1.00 92.88 250 TYR A CA 1
ATOM 1882 C C . TYR A 1 250 ? 15.343 -1.583 -7.201 1.00 92.88 250 TYR A C 1
ATOM 1884 O O . TYR A 1 250 ? 14.787 -1.984 -6.179 1.00 92.88 250 TYR A O 1
ATOM 1892 N N . HIS A 1 251 ? 15.377 -0.287 -7.525 1.00 93.06 251 HIS A N 1
ATOM 1893 C CA . HIS A 1 251 ? 14.802 0.766 -6.685 1.00 93.06 251 HIS A CA 1
ATOM 1894 C C . HIS A 1 251 ? 13.270 0.705 -6.614 1.00 93.06 251 HIS A C 1
ATOM 1896 O O . HIS A 1 251 ? 12.705 0.861 -5.530 1.00 93.06 251 HIS A O 1
ATOM 1902 N N . ILE A 1 252 ? 12.597 0.391 -7.727 1.00 93.31 252 ILE A N 1
ATOM 1903 C CA . ILE A 1 252 ? 11.149 0.137 -7.753 1.00 93.31 252 ILE A CA 1
ATOM 1904 C C . ILE A 1 252 ? 10.772 -0.999 -6.792 1.00 93.31 252 ILE A C 1
ATOM 1906 O O . ILE A 1 252 ? 9.757 -0.899 -6.109 1.00 93.31 252 ILE A O 1
ATOM 1910 N N . GLY A 1 253 ? 11.599 -2.041 -6.667 1.00 95.12 253 GLY A N 1
ATOM 1911 C CA . GLY A 1 253 ? 11.348 -3.130 -5.721 1.00 95.12 253 GLY A CA 1
ATOM 1912 C C . GLY A 1 253 ? 11.232 -2.669 -4.264 1.00 95.12 253 GLY A C 1
ATOM 1913 O O . GLY A 1 253 ? 10.360 -3.153 -3.545 1.00 95.12 253 GLY A O 1
ATOM 1914 N N . TYR A 1 254 ? 12.028 -1.683 -3.835 1.00 95.31 254 TYR A N 1
ATOM 1915 C CA . TYR A 1 254 ? 11.866 -1.080 -2.506 1.00 95.31 254 TYR A CA 1
ATOM 1916 C C . TYR A 1 254 ? 10.566 -0.285 -2.381 1.00 95.31 254 TYR A C 1
ATOM 1918 O O . TYR A 1 254 ? 9.895 -0.384 -1.355 1.00 95.31 254 TYR A O 1
ATOM 1926 N N . ILE A 1 255 ? 10.179 0.466 -3.419 1.00 94.50 255 ILE A N 1
ATOM 1927 C CA . ILE A 1 255 ? 8.897 1.188 -3.437 1.00 94.50 255 ILE A CA 1
ATOM 1928 C C . ILE A 1 255 ? 7.743 0.198 -3.253 1.00 94.50 255 ILE A C 1
ATOM 1930 O O . ILE A 1 255 ? 6.886 0.425 -2.400 1.00 94.50 255 ILE A O 1
ATOM 1934 N N . VAL A 1 256 ? 7.753 -0.912 -3.994 1.00 96.38 256 VAL A N 1
ATOM 1935 C CA . VAL A 1 256 ? 6.738 -1.971 -3.897 1.00 96.38 256 VAL A CA 1
ATOM 1936 C C . VAL A 1 256 ? 6.708 -2.580 -2.497 1.00 96.38 256 VAL A C 1
ATOM 1938 O O . VAL A 1 256 ? 5.648 -2.625 -1.876 1.00 96.38 256 VAL A O 1
ATOM 1941 N N . LEU A 1 257 ? 7.870 -2.977 -1.968 1.00 96.44 257 LEU A N 1
ATOM 1942 C CA . LEU A 1 257 ? 7.985 -3.585 -0.643 1.00 96.44 257 LEU A CA 1
ATOM 1943 C C . LEU A 1 257 ? 7.381 -2.698 0.451 1.00 96.44 257 LEU A C 1
ATOM 1945 O O . LEU A 1 257 ? 6.502 -3.137 1.189 1.00 96.44 257 LEU A O 1
ATOM 1949 N N . PHE A 1 258 ? 7.839 -1.449 0.553 1.00 95.75 258 PHE A N 1
ATOM 1950 C CA . PHE A 1 258 ? 7.402 -0.551 1.621 1.00 95.75 258 PHE A CA 1
ATOM 1951 C C . PHE A 1 258 ? 5.933 -0.150 1.489 1.00 95.75 258 PHE A C 1
ATOM 1953 O O . PHE A 1 258 ? 5.261 -0.008 2.504 1.00 95.75 258 PHE A O 1
ATOM 1960 N N . SER A 1 259 ? 5.416 -0.035 0.266 1.00 95.38 259 SER A N 1
ATOM 1961 C CA . SER A 1 259 ? 4.003 0.282 0.023 1.00 95.38 259 SER A CA 1
ATOM 1962 C C . SER A 1 259 ? 3.075 -0.888 0.383 1.00 95.38 259 SER A C 1
ATOM 1964 O O . SER A 1 259 ? 1.998 -0.683 0.933 1.00 95.38 259 SER A O 1
ATOM 1966 N N . CYS A 1 260 ? 3.505 -2.133 0.150 1.00 95.75 260 CYS A N 1
ATOM 1967 C CA . CYS A 1 260 ? 2.755 -3.311 0.597 1.00 95.75 260 CYS A CA 1
ATOM 1968 C C . CYS A 1 260 ? 2.769 -3.450 2.128 1.00 95.75 260 CYS A C 1
ATOM 1970 O O . CYS A 1 260 ? 1.770 -3.862 2.721 1.00 95.75 260 CYS A O 1
ATOM 1972 N N . VAL A 1 261 ? 3.900 -3.125 2.769 1.00 94.38 261 VAL A N 1
ATOM 1973 C CA . VAL A 1 261 ? 4.038 -3.130 4.236 1.00 94.38 261 VAL A CA 1
ATOM 1974 C C . VAL A 1 261 ? 3.178 -2.039 4.870 1.00 94.38 261 VAL A C 1
ATOM 1976 O O . VAL A 1 261 ? 2.495 -2.325 5.846 1.00 94.38 261 VAL A O 1
ATOM 1979 N N . GLU A 1 262 ? 3.171 -0.827 4.307 1.00 93.06 262 GLU A N 1
ATOM 1980 C CA . GLU A 1 262 ? 2.287 0.277 4.711 1.00 93.06 262 GLU A CA 1
ATOM 1981 C C . GLU A 1 262 ? 0.835 -0.205 4.810 1.00 93.06 262 GLU A C 1
ATOM 1983 O O . GLU A 1 262 ? 0.258 -0.171 5.896 1.00 93.06 262 GLU A O 1
ATOM 1988 N N . ILE A 1 263 ? 0.287 -0.755 3.719 1.00 93.81 263 ILE A N 1
ATOM 1989 C CA . ILE A 1 263 ? -1.102 -1.229 3.691 1.00 93.81 263 ILE A CA 1
ATOM 1990 C C . ILE A 1 263 ? -1.337 -2.349 4.715 1.00 93.81 263 ILE A C 1
ATOM 1992 O O . ILE A 1 263 ? -2.321 -2.323 5.455 1.00 93.81 263 ILE A O 1
ATOM 1996 N N . GLY A 1 264 ? -0.443 -3.340 4.778 1.00 92.19 264 GLY A N 1
ATOM 1997 C CA . GLY A 1 264 ? -0.592 -4.469 5.699 1.00 92.19 264 GLY A CA 1
ATOM 1998 C C . GLY A 1 264 ? -0.618 -4.034 7.165 1.00 92.19 264 GLY A C 1
ATOM 1999 O O . GLY A 1 264 ? -1.425 -4.532 7.952 1.00 92.19 264 GLY A O 1
ATOM 2000 N N . VAL A 1 265 ? 0.229 -3.066 7.525 1.00 89.31 265 VAL A N 1
ATOM 2001 C CA . VAL A 1 265 ? 0.267 -2.467 8.864 1.00 89.31 265 VAL A CA 1
ATOM 2002 C C . VAL A 1 265 ? -0.988 -1.639 9.135 1.00 89.31 265 VAL A C 1
ATOM 2004 O O . VAL A 1 265 ? -1.544 -1.752 10.227 1.00 89.31 265 VAL A O 1
ATOM 2007 N N . GLU A 1 266 ? -1.465 -0.848 8.171 1.00 88.12 266 GLU A N 1
ATOM 2008 C CA . GLU A 1 266 ? -2.707 -0.079 8.317 1.00 88.12 266 GLU A CA 1
ATOM 2009 C C . GLU A 1 266 ? -3.898 -0.998 8.613 1.00 88.12 266 GLU A C 1
ATOM 2011 O O . GLU A 1 266 ? -4.593 -0.783 9.608 1.00 88.12 266 GLU A O 1
ATOM 2016 N N . VAL A 1 267 ? -4.089 -2.067 7.828 1.00 88.12 267 VAL A N 1
ATOM 2017 C CA . VAL A 1 267 ? -5.167 -3.049 8.052 1.00 88.12 267 VAL A CA 1
ATOM 2018 C C . VAL A 1 267 ? -5.065 -3.666 9.444 1.00 88.12 267 VAL A C 1
ATOM 2020 O O . VAL A 1 267 ? -6.047 -3.690 10.180 1.00 88.12 267 VAL A O 1
ATOM 2023 N N . PHE A 1 268 ? -3.868 -4.105 9.839 1.00 81.50 268 PHE A N 1
ATOM 2024 C CA . PHE A 1 268 ? -3.649 -4.711 11.152 1.00 81.50 268 PHE A CA 1
ATOM 2025 C C . PHE A 1 268 ? -3.889 -3.725 12.310 1.00 81.50 268 PHE A C 1
ATOM 2027 O O . PHE A 1 268 ? -4.406 -4.099 13.363 1.00 81.50 268 PHE A O 1
ATOM 2034 N N . SER A 1 269 ? -3.539 -2.449 12.127 1.00 76.38 269 SER A N 1
ATOM 2035 C CA . SER A 1 269 ? -3.687 -1.419 13.161 1.00 76.38 269 SER A CA 1
ATOM 2036 C C . SER A 1 269 ? -5.152 -1.104 13.491 1.00 76.38 269 SER A C 1
ATOM 2038 O O . SER A 1 269 ? -5.466 -0.808 14.645 1.00 76.38 269 SER A O 1
ATOM 2040 N N . ILE A 1 270 ? -6.053 -1.215 12.506 1.00 67.25 270 ILE A N 1
ATOM 2041 C CA . ILE A 1 270 ? -7.486 -0.907 12.632 1.00 67.25 270 ILE A CA 1
ATOM 2042 C C . ILE A 1 270 ? -8.179 -1.819 13.648 1.00 67.25 270 ILE A C 1
ATOM 2044 O O . ILE A 1 270 ? -9.026 -1.356 14.416 1.00 67.25 270 ILE A O 1
ATOM 2048 N N . ASP A 1 271 ? -7.826 -3.101 13.684 1.00 60.44 271 ASP A N 1
ATOM 2049 C CA . ASP A 1 271 ? -8.465 -4.058 14.592 1.00 60.44 271 ASP A CA 1
ATOM 2050 C C . ASP A 1 271 ? -8.053 -3.844 16.041 1.00 60.44 271 ASP A C 1
ATOM 2052 O O . ASP A 1 271 ? -8.852 -4.014 16.963 1.00 60.44 271 ASP A O 1
ATOM 2056 N N . GLY A 1 272 ? -6.844 -3.337 16.256 1.00 57.25 272 GLY A N 1
ATOM 2057 C CA . GLY A 1 272 ? -6.418 -2.970 17.587 1.00 57.25 272 GLY A CA 1
ATOM 2058 C C . GLY A 1 272 ? -7.234 -1.806 18.195 1.00 57.25 272 GLY A C 1
ATOM 2059 O O . GLY A 1 272 ? -7.394 -1.762 19.415 1.00 57.25 272 GLY A O 1
ATOM 2060 N N . PHE A 1 273 ? -7.826 -0.910 17.385 1.00 50.97 273 PHE A N 1
ATOM 2061 C CA . PHE A 1 273 ? -8.695 0.179 17.875 1.00 50.97 273 PHE A CA 1
ATOM 2062 C C . PHE A 1 273 ? -10.010 -0.303 18.509 1.00 50.97 273 PHE A C 1
ATOM 2064 O O . PHE A 1 273 ? -10.640 0.467 19.237 1.00 50.97 273 PHE A O 1
ATOM 2071 N N . GLN A 1 274 ? -10.441 -1.548 18.275 1.00 47.06 274 GLN A N 1
ATOM 2072 C CA . GLN A 1 274 ? -11.727 -2.054 18.775 1.00 47.06 274 GLN A CA 1
ATOM 2073 C C . GLN A 1 274 ? -11.670 -2.674 20.183 1.00 47.06 274 GLN A C 1
ATOM 2075 O O . GLN A 1 274 ? -12.712 -3.029 20.730 1.00 47.06 274 GLN A O 1
ATOM 2080 N N . GLY A 1 275 ? -10.494 -2.745 20.815 1.00 48.78 275 GLY A N 1
ATOM 2081 C CA . GLY A 1 275 ? -10.267 -3.415 22.103 1.00 48.78 275 GLY A CA 1
ATOM 2082 C C . GLY A 1 275 ? -10.773 -2.680 23.348 1.00 48.78 275 GLY A C 1
ATOM 2083 O O . GLY A 1 275 ? -10.051 -2.597 24.340 1.00 48.78 275 GLY A O 1
ATOM 2084 N N . ARG A 1 276 ? -11.998 -2.140 23.333 1.00 51.34 276 ARG A N 1
ATOM 2085 C CA . ARG A 1 276 ? -12.600 -1.580 24.554 1.00 51.34 276 ARG A CA 1
ATOM 2086 C C . ARG A 1 276 ? -13.051 -2.675 25.537 1.00 51.34 276 ARG A C 1
ATOM 2088 O O . ARG A 1 276 ? -13.092 -2.398 26.729 1.00 51.34 276 ARG A O 1
ATOM 2095 N N . GLU A 1 277 ? -13.254 -3.904 25.055 1.00 53.00 277 GLU A N 1
ATOM 2096 C CA . GLU A 1 277 ? -13.339 -5.188 25.777 1.00 53.00 277 GLU A CA 1
ATOM 2097 C C . GLU A 1 277 ? -12.818 -6.277 24.809 1.00 53.00 277 GLU A C 1
ATOM 2099 O O . GLU A 1 277 ? -13.026 -6.153 23.604 1.00 53.00 277 GLU A O 1
ATOM 2104 N N . THR A 1 278 ? -12.102 -7.300 25.282 1.00 49.50 278 THR A N 1
ATOM 2105 C CA . THR A 1 278 ? -11.530 -8.367 24.430 1.00 49.50 278 THR A CA 1
ATOM 2106 C C . THR A 1 278 ? -12.311 -9.664 24.615 1.00 49.50 278 THR A C 1
ATOM 2108 O O . THR A 1 278 ? -12.524 -10.084 25.745 1.00 49.50 278 THR A O 1
ATOM 2111 N N . ASP A 1 279 ? -12.707 -10.351 23.545 1.00 54.34 279 ASP A N 1
ATOM 2112 C CA . ASP A 1 279 ? -13.456 -11.609 23.681 1.00 54.34 279 ASP A CA 1
ATOM 2113 C C . ASP A 1 279 ? -12.619 -12.721 24.315 1.00 54.34 279 ASP A C 1
ATOM 2115 O O . ASP A 1 279 ? -13.064 -13.399 25.243 1.00 54.34 279 ASP A O 1
ATOM 2119 N N . ILE A 1 280 ? -11.370 -12.861 23.871 1.00 52.16 280 ILE A N 1
ATOM 2120 C CA . ILE A 1 280 ? -10.419 -13.827 24.413 1.00 52.16 280 ILE A CA 1
ATOM 2121 C C . ILE A 1 280 ? -9.166 -13.085 24.873 1.00 52.16 280 ILE A C 1
ATOM 2123 O O . ILE A 1 280 ? -8.500 -12.427 24.077 1.00 52.16 280 ILE A O 1
ATOM 2127 N N . MET A 1 281 ? -8.832 -13.204 26.157 1.00 56.22 281 MET A N 1
ATOM 2128 C CA . MET A 1 281 ? -7.648 -12.591 26.761 1.00 56.22 281 MET A CA 1
ATOM 2129 C C . MET A 1 281 ? -6.660 -13.684 27.171 1.00 56.22 281 MET A C 1
ATOM 2131 O O . MET A 1 281 ? -7.009 -14.599 27.917 1.00 56.22 281 MET A O 1
ATOM 2135 N N . VAL A 1 282 ? -5.407 -13.589 26.723 1.00 64.50 282 VAL A N 1
ATOM 2136 C CA . VAL A 1 282 ? -4.320 -14.451 27.210 1.00 64.50 282 VAL A CA 1
ATOM 2137 C C . VAL A 1 282 ? -3.460 -13.640 28.170 1.00 64.50 282 VAL A C 1
ATOM 2139 O O . VAL A 1 282 ? -2.713 -12.753 27.762 1.00 64.50 282 VAL A O 1
ATOM 2142 N N . PHE A 1 283 ? -3.581 -13.930 29.463 1.00 67.00 283 PHE A N 1
ATOM 2143 C CA . PHE A 1 283 ? -2.877 -13.222 30.525 1.00 67.00 283 PHE A CA 1
ATOM 2144 C C . PHE A 1 283 ? -1.620 -13.996 30.937 1.00 67.00 283 PHE A C 1
ATOM 2146 O O . PHE A 1 283 ? -1.686 -14.994 31.654 1.00 67.00 283 PHE A O 1
ATOM 2153 N N . GLY A 1 284 ? -0.456 -13.547 30.466 1.00 69.50 284 GLY A N 1
ATOM 2154 C CA . GLY A 1 284 ? 0.837 -14.096 30.869 1.00 69.50 284 GLY A CA 1
ATOM 2155 C C . GLY A 1 284 ? 1.327 -13.447 32.160 1.00 69.50 284 GLY A C 1
ATOM 2156 O O . GLY A 1 284 ? 1.525 -12.237 32.196 1.00 69.50 284 GLY A O 1
ATOM 2157 N N . THR A 1 285 ? 1.576 -14.222 33.216 1.00 69.44 285 THR A N 1
ATOM 2158 C CA . THR A 1 285 ? 2.085 -13.662 34.479 1.00 69.44 285 THR A CA 1
ATOM 2159 C C . THR A 1 285 ? 3.579 -13.344 34.432 1.00 69.44 285 THR A C 1
ATOM 2161 O O . THR A 1 285 ? 4.064 -12.662 35.328 1.00 69.44 285 THR A O 1
ATOM 2164 N N . VAL A 1 286 ? 4.304 -13.810 33.397 1.00 64.00 286 VAL A N 1
ATOM 2165 C CA . VAL A 1 286 ? 5.737 -13.576 33.063 1.00 64.00 286 VAL A CA 1
ATOM 2166 C C . VAL A 1 286 ? 6.737 -13.922 34.188 1.00 64.00 286 VAL A C 1
ATOM 2168 O O . VAL A 1 286 ? 7.946 -13.944 33.977 1.00 64.00 286 VAL A O 1
ATOM 2171 N N . ARG A 1 287 ? 6.264 -14.240 35.395 1.00 63.72 287 ARG A N 1
ATOM 2172 C CA . ARG A 1 287 ? 7.077 -14.442 36.591 1.00 63.72 287 ARG A CA 1
ATOM 2173 C C . ARG A 1 287 ? 7.334 -15.923 36.838 1.00 63.72 287 ARG A C 1
ATOM 2175 O O . ARG A 1 287 ? 6.415 -16.737 36.928 1.00 63.72 287 ARG A O 1
ATOM 2182 N N . ARG A 1 288 ? 8.617 -16.229 37.003 1.00 65.88 288 ARG A N 1
ATOM 2183 C CA . ARG A 1 288 ? 9.150 -17.462 37.573 1.00 65.88 288 ARG A CA 1
ATOM 2184 C C . ARG A 1 288 ? 10.333 -17.062 38.449 1.00 65.88 288 ARG A C 1
ATOM 2186 O O . ARG A 1 288 ? 11.339 -16.599 37.921 1.00 65.88 288 ARG A O 1
ATOM 2193 N N . ASN A 1 289 ? 10.191 -17.187 39.761 1.00 70.94 289 ASN A N 1
ATOM 2194 C CA . ASN A 1 289 ? 11.261 -16.959 40.731 1.00 70.94 289 ASN A CA 1
ATOM 2195 C C . ASN A 1 289 ? 11.175 -17.989 41.867 1.00 70.94 289 ASN A C 1
ATOM 2197 O O . ASN A 1 289 ? 10.096 -18.513 42.151 1.00 70.94 289 ASN A O 1
ATOM 2201 N N . ASP A 1 290 ? 12.315 -18.242 42.508 1.00 71.69 290 ASP A N 1
ATOM 2202 C CA . ASP A 1 290 ? 12.429 -19.138 43.670 1.00 71.69 290 ASP A CA 1
ATOM 2203 C C . ASP A 1 290 ? 12.117 -18.407 44.994 1.00 71.69 290 ASP A C 1
ATOM 2205 O O . ASP A 1 290 ? 11.965 -19.028 46.038 1.00 71.69 290 ASP A O 1
ATOM 2209 N N . HIS A 1 291 ? 11.991 -17.074 44.945 1.00 65.69 291 HIS A N 1
ATOM 2210 C CA . HIS A 1 291 ? 11.629 -16.210 46.078 1.00 65.69 291 HIS A CA 1
ATOM 2211 C C . HIS A 1 291 ? 10.118 -15.922 46.180 1.00 65.69 291 HIS A C 1
ATOM 2213 O O . HIS A 1 291 ? 9.700 -15.151 47.035 1.00 65.69 291 HIS A O 1
ATOM 2219 N N . HIS A 1 292 ? 9.295 -16.502 45.297 1.00 66.06 292 HIS A N 1
ATOM 2220 C CA . HIS A 1 292 ? 7.827 -16.368 45.259 1.00 66.06 292 HIS A CA 1
ATOM 2221 C C . HIS A 1 292 ? 7.273 -14.930 45.226 1.00 66.06 292 HIS A C 1
ATOM 2223 O O . HIS A 1 292 ? 6.105 -14.689 45.526 1.00 66.06 292 HIS A O 1
ATOM 2229 N N . GLU A 1 293 ? 8.069 -13.944 44.816 1.00 63.78 293 GLU A N 1
ATOM 2230 C CA . GLU A 1 293 ? 7.598 -12.566 44.712 1.00 63.78 293 GLU A CA 1
ATOM 2231 C C . GLU A 1 293 ? 6.693 -12.383 43.488 1.00 63.78 293 GLU A C 1
ATOM 2233 O O . GLU A 1 293 ? 7.131 -12.448 42.336 1.00 63.78 293 GLU A O 1
ATOM 2238 N N . ILE A 1 294 ? 5.419 -12.108 43.752 1.00 67.00 294 ILE A N 1
ATOM 2239 C CA . ILE A 1 294 ? 4.377 -11.879 42.741 1.00 67.00 294 ILE A CA 1
ATOM 2240 C C . ILE A 1 294 ? 4.323 -10.419 42.240 1.00 67.00 294 ILE A C 1
ATOM 2242 O O . ILE A 1 294 ? 3.725 -10.137 41.198 1.00 67.00 294 ILE A O 1
ATOM 2246 N N . GLY A 1 295 ? 4.994 -9.487 42.932 1.00 70.44 295 GLY A N 1
ATOM 2247 C CA . GLY A 1 295 ? 5.191 -8.094 42.512 1.00 70.44 295 GLY A CA 1
ATOM 2248 C C . GLY A 1 295 ? 3.897 -7.385 42.089 1.00 70.44 295 GLY A C 1
ATOM 2249 O O . GLY A 1 295 ? 2.980 -7.217 42.886 1.00 70.44 295 GLY A O 1
ATOM 2250 N N . PHE A 1 296 ? 3.817 -6.992 40.812 1.00 55.31 296 PHE A N 1
ATOM 2251 C CA . PHE A 1 296 ? 2.688 -6.268 40.202 1.00 55.31 296 PHE A CA 1
ATOM 2252 C C . PHE A 1 296 ? 1.326 -6.984 40.322 1.00 55.31 296 PHE A C 1
ATOM 2254 O O . PHE A 1 296 ? 0.293 -6.329 40.213 1.00 55.31 296 PHE A O 1
ATOM 2261 N N . LEU A 1 297 ? 1.308 -8.299 40.577 1.00 58.66 297 LEU A N 1
ATOM 2262 C CA . LEU A 1 297 ? 0.082 -9.073 40.814 1.00 58.66 297 LEU A CA 1
ATOM 2263 C C . LEU A 1 297 ? -0.488 -8.911 42.237 1.00 58.66 297 LEU A C 1
ATOM 2265 O O . LEU A 1 297 ? -1.603 -9.365 42.473 1.00 58.66 297 LEU A O 1
ATOM 2269 N N . LYS A 1 298 ? 0.221 -8.250 43.173 1.00 63.88 298 LYS A N 1
ATOM 2270 C CA . LYS A 1 298 ? -0.335 -7.893 44.499 1.00 63.88 298 LYS A CA 1
ATOM 2271 C C . LYS A 1 298 ? -1.490 -6.884 44.396 1.00 63.88 298 LYS A C 1
ATOM 2273 O O . LYS A 1 298 ? -2.343 -6.842 45.277 1.00 63.88 298 LYS A O 1
ATOM 2278 N N . ASP A 1 299 ? -1.549 -6.074 43.334 1.00 64.88 299 ASP A N 1
ATOM 2279 C CA . ASP A 1 299 ? -2.628 -5.098 43.145 1.00 64.88 299 ASP A CA 1
ATOM 2280 C C . ASP A 1 299 ? -3.899 -5.782 42.605 1.00 64.88 299 ASP A C 1
ATOM 2282 O O . ASP A 1 299 ? -4.130 -5.887 41.395 1.00 64.88 299 ASP A O 1
ATOM 2286 N N . MET A 1 300 ? -4.746 -6.227 43.537 1.00 58.97 300 MET A N 1
ATOM 2287 C CA . MET A 1 300 ? -6.048 -6.853 43.270 1.00 58.97 300 MET A CA 1
ATOM 2288 C C . MET A 1 300 ? -6.957 -6.007 42.369 1.00 58.97 300 MET A C 1
ATOM 2290 O O . MET A 1 300 ? -7.744 -6.558 41.599 1.00 58.97 300 MET A O 1
ATOM 2294 N N . ARG A 1 301 ? -6.847 -4.671 42.400 1.00 55.53 301 ARG A N 1
ATOM 2295 C CA . ARG A 1 301 ? -7.666 -3.798 41.545 1.00 55.53 301 ARG A CA 1
ATOM 2296 C C . ARG A 1 301 ? -7.239 -3.907 40.082 1.00 55.53 301 ARG A C 1
ATOM 2298 O O . ARG A 1 301 ? -8.092 -3.896 39.200 1.00 55.53 301 ARG A O 1
ATOM 2305 N N . ARG A 1 302 ? -5.940 -4.070 39.812 1.00 56.12 302 ARG A N 1
ATOM 2306 C CA . ARG A 1 302 ? -5.406 -4.260 38.450 1.00 56.12 302 ARG A CA 1
ATOM 2307 C C . ARG A 1 302 ? -5.679 -5.654 37.912 1.00 56.12 302 ARG A C 1
ATOM 2309 O O . ARG A 1 302 ? -5.997 -5.784 36.733 1.00 56.12 302 ARG A O 1
ATOM 2316 N N . MET A 1 303 ? -5.602 -6.671 38.770 1.00 61.78 303 MET A N 1
ATOM 2317 C CA . MET A 1 303 ? -5.989 -8.030 38.398 1.00 61.78 303 MET A CA 1
ATOM 2318 C C . MET A 1 303 ? -7.478 -8.089 38.057 1.00 61.78 303 MET A C 1
ATOM 2320 O O . MET A 1 303 ? -7.820 -8.570 36.986 1.00 61.78 303 MET A O 1
ATOM 2324 N N . ASN A 1 304 ? -8.350 -7.496 38.877 1.00 64.31 304 ASN A N 1
ATOM 2325 C CA . ASN A 1 304 ? -9.779 -7.429 38.573 1.00 64.31 304 ASN A CA 1
ATOM 2326 C C . ASN A 1 304 ? -10.057 -6.747 37.229 1.00 64.31 304 ASN A C 1
ATOM 2328 O O . ASN A 1 304 ? -10.841 -7.274 36.453 1.00 64.31 304 ASN A O 1
ATOM 2332 N N . VAL A 1 305 ? -9.377 -5.640 36.909 1.00 60.91 305 VAL A N 1
ATOM 2333 C CA . VAL A 1 305 ? -9.524 -4.965 35.605 1.00 60.91 305 VAL A CA 1
ATOM 2334 C C . VAL A 1 305 ? -9.056 -5.848 34.438 1.00 60.91 305 VAL A C 1
ATOM 2336 O O . VAL A 1 305 ? -9.726 -5.896 33.414 1.00 60.91 305 VAL A O 1
ATOM 2339 N N . ALA A 1 306 ? -7.950 -6.584 34.582 1.00 57.38 306 ALA A N 1
ATOM 2340 C CA . ALA A 1 306 ? -7.489 -7.518 33.552 1.00 57.38 306 ALA A CA 1
ATOM 2341 C C . ALA A 1 306 ? -8.426 -8.734 33.384 1.00 57.38 306 ALA A C 1
ATOM 2343 O O . ALA A 1 306 ? -8.617 -9.207 32.265 1.00 57.38 306 ALA A O 1
ATOM 2344 N N . LEU A 1 307 ? -9.027 -9.212 34.480 1.00 61.50 307 LEU A N 1
ATOM 2345 C CA . LEU A 1 307 ? -9.960 -10.344 34.505 1.00 61.50 307 LEU A CA 1
ATOM 2346 C C . LEU A 1 307 ? -11.313 -10.001 33.864 1.00 61.50 307 LEU A C 1
ATOM 2348 O O . LEU A 1 307 ? -11.863 -10.824 33.140 1.00 61.50 307 LEU A O 1
ATOM 2352 N N . ILE A 1 308 ? -11.840 -8.794 34.100 1.00 57.22 308 ILE A N 1
ATOM 2353 C CA . ILE A 1 308 ? -13.162 -8.373 33.595 1.00 57.22 308 ILE A CA 1
ATOM 2354 C C . ILE A 1 308 ? -13.141 -7.872 32.147 1.00 57.22 308 ILE A C 1
ATOM 2356 O O . ILE A 1 308 ? -14.197 -7.647 31.567 1.00 57.22 308 ILE A O 1
ATOM 2360 N N . CYS A 1 309 ? -11.961 -7.697 31.545 1.00 56.41 309 CYS A N 1
ATOM 2361 C CA . CYS A 1 309 ? -11.847 -7.329 30.133 1.00 56.41 309 CYS A CA 1
ATOM 2362 C C . CYS A 1 309 ? -12.110 -8.499 29.168 1.00 56.41 309 CYS A C 1
ATOM 2364 O O . CYS A 1 309 ? -12.207 -8.240 27.971 1.00 56.41 309 CYS A O 1
ATOM 2366 N N . ALA A 1 310 ? -12.199 -9.746 29.653 1.00 56.34 310 ALA A N 1
ATOM 2367 C CA . ALA A 1 310 ? -12.444 -10.944 28.848 1.00 56.34 310 ALA A CA 1
ATOM 2368 C C . ALA A 1 310 ? -13.940 -11.315 28.821 1.00 56.34 310 ALA A C 1
ATOM 2370 O O . ALA A 1 310 ? -14.519 -11.543 29.882 1.00 56.34 310 ALA A O 1
ATOM 2371 N N . LYS A 1 311 ? -14.564 -11.421 27.638 1.00 53.69 311 LYS A N 1
ATOM 2372 C CA . LYS A 1 311 ? -15.998 -11.786 27.522 1.00 53.69 311 LYS A CA 1
ATOM 2373 C C . LYS A 1 311 ? -16.270 -13.281 27.385 1.00 53.69 311 LYS A C 1
ATOM 2375 O O . LYS A 1 311 ? -17.259 -13.770 27.922 1.00 53.69 311 LYS A O 1
ATOM 2380 N N . LEU A 1 312 ? -15.426 -13.993 26.643 1.00 53.75 312 LEU A N 1
ATOM 2381 C CA . LEU A 1 312 ? -15.651 -15.381 26.229 1.00 53.75 312 LEU A CA 1
ATOM 2382 C C . LEU A 1 312 ? -14.634 -16.342 26.843 1.00 53.75 312 LEU A C 1
ATOM 2384 O O . LEU A 1 312 ? -15.020 -17.398 27.338 1.00 53.75 312 LEU A O 1
ATOM 2388 N N . ALA A 1 313 ? -13.345 -15.997 26.838 1.00 51.50 313 ALA A N 1
ATOM 2389 C CA . ALA A 1 313 ? -12.326 -16.847 27.450 1.00 51.50 313 ALA A CA 1
ATOM 2390 C C . ALA A 1 313 ? -11.137 -16.051 27.998 1.00 51.50 313 ALA A C 1
ATOM 2392 O O . ALA A 1 313 ? -10.607 -15.150 27.355 1.00 51.50 313 ALA A O 1
ATOM 2393 N N . LEU A 1 314 ? -10.663 -16.441 29.179 1.00 74.12 314 LEU A N 1
ATOM 2394 C CA . LEU A 1 314 ? -9.423 -15.948 29.766 1.00 74.12 314 LEU A CA 1
ATOM 2395 C C . LEU A 1 314 ? -8.466 -17.127 29.947 1.00 74.12 314 LEU A C 1
ATOM 2397 O O . LEU A 1 314 ? -8.736 -18.031 30.735 1.00 74.12 314 LEU A O 1
ATOM 2401 N N . THR A 1 315 ? -7.333 -17.109 29.249 1.00 72.50 315 THR A N 1
ATOM 2402 C CA . THR A 1 315 ? -6.270 -18.108 29.429 1.00 72.50 315 THR A CA 1
ATOM 2403 C C . THR A 1 315 ? -5.124 -17.491 30.214 1.00 72.50 315 THR A C 1
ATOM 2405 O O . THR A 1 315 ? -4.429 -16.609 29.715 1.00 72.50 315 THR A O 1
ATOM 2408 N N . VAL A 1 316 ? -4.911 -17.952 31.445 1.00 76.25 316 VAL A N 1
ATOM 2409 C CA . VAL A 1 316 ? -3.800 -17.492 32.287 1.00 76.25 316 VAL A CA 1
ATOM 2410 C C . VAL A 1 316 ? -2.600 -18.416 32.099 1.00 76.25 316 VAL A C 1
ATOM 2412 O O . VAL A 1 316 ? -2.692 -19.616 32.347 1.00 76.25 316 VAL A O 1
ATOM 2415 N N . VAL A 1 317 ? -1.460 -17.859 31.690 1.00 78.50 317 VAL A N 1
ATOM 2416 C CA . VAL A 1 317 ? -0.202 -18.598 31.514 1.00 78.50 317 VAL A CA 1
ATOM 2417 C C . VAL A 1 317 ? 0.795 -18.126 32.565 1.00 78.50 317 VAL A C 1
ATOM 2419 O O . VAL A 1 317 ? 1.248 -16.982 32.537 1.00 78.50 317 VAL A O 1
ATOM 2422 N N . GLY A 1 318 ? 1.146 -19.003 33.504 1.00 79.12 318 GLY A N 1
ATOM 2423 C CA . GLY A 1 318 ? 2.013 -18.645 34.621 1.00 79.12 318 GLY A CA 1
ATOM 2424 C C . GLY A 1 318 ? 2.648 -19.835 35.327 1.00 79.12 318 GLY A C 1
ATOM 2425 O O . GLY A 1 318 ? 2.206 -20.975 35.189 1.00 79.12 318 GLY A O 1
ATOM 2426 N N . ASN A 1 319 ? 3.700 -19.569 36.103 1.00 76.56 319 ASN A N 1
ATOM 2427 C CA . ASN A 1 319 ? 4.332 -20.590 36.928 1.00 76.56 319 ASN A CA 1
ATOM 2428 C C . ASN A 1 319 ? 3.522 -20.810 38.217 1.00 76.56 319 ASN A C 1
ATOM 2430 O O . ASN A 1 319 ? 3.419 -19.911 39.053 1.00 76.56 319 ASN A O 1
ATOM 2434 N N . ARG A 1 320 ? 2.972 -22.020 38.386 1.00 75.94 320 ARG A N 1
ATOM 2435 C CA . ARG A 1 320 ? 2.145 -22.385 39.547 1.00 75.94 320 ARG A CA 1
ATOM 2436 C C . ARG A 1 320 ? 2.863 -22.141 40.878 1.00 75.94 320 ARG A C 1
ATOM 2438 O O . ARG A 1 320 ? 2.259 -21.557 41.766 1.00 75.94 320 ARG A O 1
ATOM 2445 N N . ALA A 1 321 ? 4.131 -22.538 41.000 1.00 74.56 321 ALA A N 1
ATOM 2446 C CA . ALA A 1 321 ? 4.878 -22.455 42.258 1.00 74.56 321 ALA A CA 1
ATOM 2447 C C . ALA A 1 321 ? 5.079 -21.003 42.721 1.00 74.56 321 ALA A C 1
ATOM 2449 O O . ALA A 1 321 ? 4.938 -20.701 43.902 1.00 74.56 321 ALA A O 1
ATOM 2450 N N . THR A 1 322 ? 5.338 -20.084 41.790 1.00 74.75 322 THR A N 1
ATOM 2451 C CA . THR A 1 322 ? 5.485 -18.653 42.093 1.00 74.75 322 THR A CA 1
ATOM 2452 C C . THR A 1 322 ? 4.150 -17.994 42.474 1.00 74.75 322 THR A C 1
ATOM 2454 O O . THR A 1 322 ? 4.129 -17.132 43.343 1.00 74.75 322 THR A O 1
ATOM 2457 N N . LEU A 1 323 ? 3.028 -18.405 41.871 1.00 69.31 323 LEU A N 1
ATOM 2458 C CA . LEU A 1 323 ? 1.716 -17.776 42.093 1.00 69.31 323 LEU A CA 1
ATOM 2459 C C . LEU A 1 323 ? 0.983 -18.270 43.348 1.00 69.31 323 LEU A C 1
ATOM 2461 O O . LEU A 1 323 ? 0.225 -17.507 43.936 1.00 69.31 323 LEU A O 1
ATOM 2465 N N . THR A 1 324 ? 1.184 -19.523 43.769 1.00 71.62 324 THR A N 1
ATOM 2466 C CA . THR A 1 324 ? 0.481 -20.092 44.937 1.00 71.62 324 THR A CA 1
ATOM 2467 C C . THR A 1 324 ? 1.190 -19.865 46.271 1.00 71.62 324 THR A C 1
ATOM 2469 O O . THR A 1 324 ? 0.596 -20.121 47.310 1.00 71.62 324 THR A O 1
ATOM 2472 N N . GLN A 1 325 ? 2.456 -19.438 46.256 1.00 64.81 325 GLN A N 1
ATOM 2473 C CA . GLN A 1 325 ? 3.282 -19.251 47.461 1.00 64.81 325 GLN A CA 1
ATOM 2474 C C . GLN A 1 325 ? 3.669 -17.783 47.699 1.00 64.81 325 GLN A C 1
ATOM 2476 O O . GLN A 1 325 ? 4.497 -17.494 48.559 1.00 64.81 325 GLN A O 1
ATOM 2481 N N . GLY A 1 326 ? 3.078 -16.849 46.945 1.00 54.41 326 GLY A N 1
ATOM 2482 C CA . GLY A 1 326 ? 3.304 -15.422 47.144 1.00 54.41 326 GLY A CA 1
ATOM 2483 C C . GLY A 1 326 ? 2.785 -14.970 48.505 1.00 54.41 326 GLY A C 1
ATOM 2484 O O . GLY A 1 326 ? 1.588 -15.046 48.769 1.00 54.41 326 GLY A O 1
ATOM 2485 N N . ILE A 1 327 ? 3.692 -14.495 49.357 1.00 50.78 327 ILE A N 1
ATOM 2486 C CA . ILE A 1 327 ? 3.378 -13.942 50.675 1.00 50.78 327 ILE A CA 1
ATOM 2487 C C . ILE A 1 327 ? 2.598 -12.635 50.462 1.00 50.78 327 ILE A C 1
ATOM 2489 O O . ILE A 1 327 ? 3.137 -11.630 49.979 1.00 50.78 327 ILE A O 1
ATOM 2493 N N . GLY A 1 328 ? 1.297 -12.671 50.750 1.00 48.03 328 GLY A N 1
ATOM 2494 C CA . GLY A 1 328 ? 0.508 -11.472 50.990 1.00 48.03 328 GLY A CA 1
ATOM 2495 C C . GLY A 1 328 ? 0.895 -10.946 52.363 1.00 48.03 328 GLY A C 1
ATOM 2496 O O . GLY A 1 328 ? 0.698 -11.643 53.353 1.00 48.03 328 GLY A O 1
ATOM 2497 N N . ASP A 1 329 ? 1.492 -9.761 52.420 1.00 43.34 329 ASP A N 1
ATOM 2498 C CA . ASP A 1 329 ? 1.679 -9.086 53.698 1.00 43.34 329 ASP A CA 1
ATOM 2499 C C . ASP A 1 329 ? 0.292 -8.580 54.118 1.00 43.34 329 ASP A C 1
ATOM 2501 O O . ASP A 1 329 ? -0.252 -7.657 53.506 1.00 43.34 329 ASP A O 1
ATOM 2505 N N . ASP A 1 330 ? -0.317 -9.260 55.090 1.00 41.78 330 ASP A N 1
ATOM 2506 C CA . ASP A 1 330 ? -1.544 -8.829 55.759 1.00 41.78 330 ASP A CA 1
ATOM 2507 C C . ASP A 1 330 ? -1.249 -7.554 56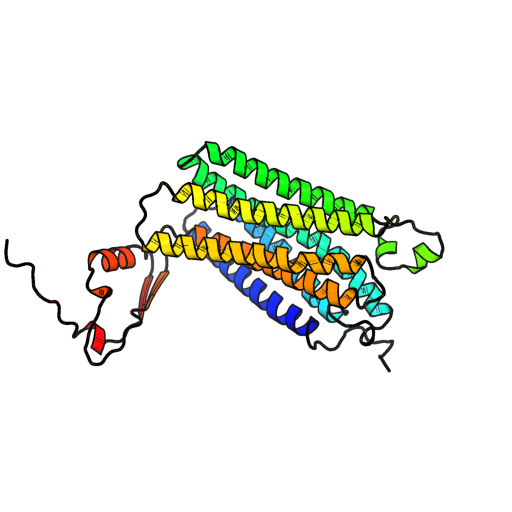.562 1.00 41.78 330 ASP A C 1
ATOM 2509 O O . ASP A 1 330 ? -0.918 -7.596 57.744 1.00 41.78 330 ASP A O 1
ATOM 2513 N N . GLU A 1 331 ? -1.370 -6.398 55.914 1.00 44.41 331 GLU A N 1
ATOM 2514 C CA . GLU A 1 331 ? -1.296 -5.084 56.563 1.00 44.41 331 GLU A CA 1
ATOM 2515 C C . GLU A 1 331 ? -2.594 -4.286 56.326 1.00 44.41 331 GLU A C 1
ATOM 2517 O O . GLU A 1 331 ? -2.595 -3.135 55.901 1.00 44.41 331 GLU A O 1
ATOM 2522 N N . SER A 1 332 ? -3.746 -4.928 56.569 1.00 39.31 332 SER A N 1
ATOM 2523 C CA . SER A 1 332 ? -5.079 -4.291 56.537 1.00 39.31 332 SER A CA 1
ATOM 2524 C C . SER A 1 332 ? -5.935 -4.597 57.779 1.00 39.31 332 SER A C 1
ATOM 2526 O O . SER A 1 332 ? -7.153 -4.418 57.761 1.00 39.31 332 SER A O 1
ATOM 2528 N N . SER A 1 333 ? -5.322 -5.024 58.883 1.00 37.16 333 SER A N 1
ATOM 2529 C CA . SER A 1 333 ? -5.986 -5.116 60.187 1.00 37.16 333 SER A CA 1
ATOM 2530 C C . SER A 1 333 ? -5.295 -4.220 61.210 1.00 37.16 333 SER A C 1
ATOM 2532 O O . SER A 1 333 ? -4.761 -4.713 62.198 1.00 37.16 333 SER A O 1
ATOM 2534 N N . MET A 1 334 ? -5.274 -2.909 60.963 1.00 35.62 334 MET A N 1
ATOM 2535 C CA . MET A 1 334 ? -5.242 -1.888 62.012 1.00 35.62 334 MET A CA 1
ATOM 2536 C C . MET A 1 334 ? -5.488 -0.500 61.402 1.00 35.62 334 MET A C 1
ATOM 2538 O O . MET A 1 334 ? -4.756 -0.079 60.510 1.00 35.62 334 MET A O 1
ATOM 2542 N N . VAL A 1 335 ? -6.481 0.183 61.988 1.00 34.19 335 VAL A N 1
ATOM 2543 C CA . VAL A 1 335 ? -7.018 1.539 61.729 1.00 34.19 335 VAL A CA 1
ATOM 2544 C C . VAL A 1 335 ? -8.130 1.632 60.685 1.00 34.19 335 VAL A C 1
ATOM 2546 O O . VAL A 1 335 ? -7.871 1.473 59.476 1.00 34.19 335 VAL A O 1
#

Radius of gyration: 24.91 Å; chains: 1; bounding box: 50×42×95 Å

Organism: Fusarium heterosporum (NCBI:txid42747)

Foldseek 3Di:
DADQPDQFFDCDDLLVVLLVLLVVLLVLLCVLLVVVVVVCVVVVNDDPLNVLLVVLSVLLVVLSVLLNVLSGLAQQHFPVRHHLVSQLVSQVSLLVNVLSLLVSLLSLLVSLLVVLLVLCVVQPVVLNVLSVVLNVLSVVLSVCLNVLLCVQKVNNSCRSVVVCVVVVNMDGHDLVSQLVSLVSSLVSQLVSLVSSLVSVVVSCPPPPDDVVVVVLNVVLSVLSVLLNVLSVVLSVLSVCSVPVVGRNSS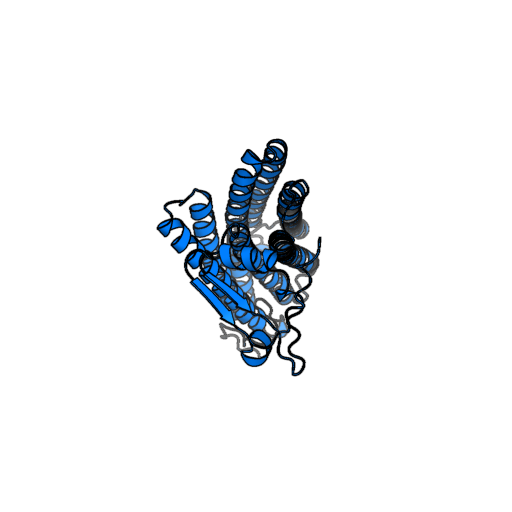SSSSNSRSSSSSSSSSSSSSSSVVQPAAQEAEAEQVDDDPVLASPPVLPPVVVVVSVVSHNHYYHYHYDPVSPVPHDDPPPPPDD

InterPro domains:
  IPR027417 P-loop containing nucleoside triphosphate hydrolase [G3DSA:3.40.50.300] (238-333)
  IPR049326 Rhodopsin domain, fungi [PF20684] (35-268)
  IPR052337 Satratoxin biosynthesis SC1 cluster protein 4-like [PTHR33048] (20-265)

Secondary structure (DSSP, 8-state):
---TT--S----HHHHHHHHHHHHHHHHHHHHHHHHHHHHHHTT---HHHHHHHHHHHHHHHHHHHHHHHHHTTTTS-GGG--HHHHHHHHHHHHHHHHHHHHHHHHHHHHHHHHHHHHHHHH-TTHHHHHHHHHHHHHHHHHHHHHHHHTSEESGGGGT-THHHHTTS-EE--HHHHHHHHHHHHHHHHHHHHHHHHHHHHHHHTS---HHHHHHHHHHHHHHHHHHHHHHHHHHHHGGGG-TTTTHHHHHHHHHHHHHHHHHHHHHHHHHTTTTSEEEEEEE-----TT---GGGG-HHHHHHHHHTEEEEEEEE--HHHHHS-------S--

Sequence (335 aa):
MLDENARRVLLDGLPLAITIIVSIFLGLAIIAVTIRLTVRLSDGTFGADDWLILAGTLTYIADSALAVYGASVGIGSKDKDTNPWLAMEGQKIFIIWITVYVVAVALIKSSVCVTLGRIADTAAPILRYAIWVLFGITWASCIATFFGILAFCRPIHAFWDPTLVRQGKATCGGGEALIGLSHTNTATSIITDVGCVVVPGFLLWKTQMSIMSKMQVLCLLSLASVASIATVVRAPFISSFRHPEDNLKYHIGYIVLFSCVEIGVEVFSIDGFQGRETDIMVFGTVRRNDHHEIGFLKDMRRMNVALICAKLALTVVGNRATLTQGIGDDESSMV

pLDDT: mean 82.03, std 14.98, range [34.19, 98.19]